Protein 2PGE (pdb70)

Radius of gyration: 20.96 Å; Cα contacts (8 Å, |Δi|>4): 660; chains: 1; bounding box: 41×63×46 Å

Solvent-accessible surface area: 16667 Å² total; per-residue (Å²): 122,24,8,118,16,56,79,183,109,46,36,1,48,66,112,250,192,102,86,43,3,9,0,7,36,2,92,0,44,9,93,80,112,9,0,45,0,1,0,3,4,26,86,91,44,20,77,8,44,68,139,74,0,22,159,46,0,64,71,9,28,176,101,1,183,82,67,102,9,112,132,4,89,104,8,39,83,112,55,48,50,34,134,197,18,100,49,133,38,0,8,74,41,0,10,15,3,1,68,51,11,109,4,11,81,86,40,162,21,10,0,4,5,1,0,0,4,0,0,0,2,2,7,27,34,38,36,144,80,38,2,0,38,19,49,2,29,148,45,114,88,108,3,26,5,14,4,91,5,163,53,31,142,65,79,140,5,85,100,31,1,72,40,48,47,94,86,36,29,44,2,0,60,0,113,16,118,23,111,121,16,11,66,39,1,40,36,10,37,158,66,17,49,65,178,94,0,58,0,8,2,4,1,72,9,68,10,41,55,83,48,0,55,132,64,2,129,127,0,28,116,23,118,18,36,2,0,14,1,0,0,178,54,144,46,79,91,74,0,26,48,9,10,85,115,24,90,5,24,0,0,0,5,17,4,1,19,52,35,32,58,138,98,37,27,44,0,1,94,50,2,179,5,63,44,0,4,0,34,0,3,6,24,2,0,0,28,67,0,11,64,4,0,60,25,0,107,126,80,74,9,23,39,11,1,15,36,5,67,13,0,20,5,0,10,13,0,0,0,11,3,0,12,60,31,122,31,132,50,26,4,16,12,16,58,40,152,83,11,76,54,46,45,139,50,131,20,54,40,83,42,7,59,0,6,79

Structure (mmCIF, N/CA/C/O backbone):
data_2PGE
#
_entry.id   2PGE
#
_cell.length_a   59.130
_cell.length_b   82.784
_cell.length_c   89.578
_cell.angle_alpha   90.00
_cell.angle_beta   90.00
_cell.angle_gamma   90.00
#
_symmetry.space_group_name_H-M   'P 21 21 21'
#
loop_
_entity.id
_entity.type
_entity.pdbx_description
1 polymer MenC
2 water water
#
loop_
_atom_site.group_PDB
_atom_site.id
_atom_site.type_symbol
_atom_site.label_atom_id
_atom_site.label_alt_id
_atom_site.label_comp_id
_atom_site.label_asym_id
_atom_site.label_entity_id
_atom_site.label_seq_id
_atom_site.pdbx_PDB_ins_code
_atom_site.Cartn_x
_atom_site.Cartn_y
_atom_site.Cartn_z
_atom_site.occupancy
_atom_site.B_iso_or_equiv
_atom_site.auth_seq_id
_atom_site.auth_comp_id
_atom_site.auth_asym_id
_atom_site.auth_atom_id
_atom_site.pdbx_PDB_model_num
ATOM 1 N N . SER A 1 3 ? 42.745 32.381 -6.441 1.00 25.74 3 SER A N 1
ATOM 2 C CA . SER A 1 3 ? 42.336 32.712 -5.045 1.00 26.48 3 SER A CA 1
ATOM 3 C C . SER A 1 3 ? 42.629 31.580 -4.057 1.00 26.10 3 SER A C 1
ATOM 4 O O . SER A 1 3 ? 43.318 31.779 -3.047 1.00 26.24 3 SER A O 1
ATOM 7 N N . GLY A 1 4 ? 42.118 30.392 -4.365 1.00 25.26 4 GLY A N 1
ATOM 8 C CA . GLY A 1 4 ? 42.298 29.253 -3.481 1.00 23.73 4 GLY A CA 1
ATOM 9 C C . GLY A 1 4 ? 43.354 28.236 -3.862 1.00 24.02 4 GLY A C 1
ATOM 10 O O . GLY A 1 4 ? 44.436 28.574 -4.356 1.00 24.60 4 GLY A O 1
ATOM 11 N N . MET A 1 5 ? 43.028 26.974 -3.603 1.00 21.56 5 MET A N 1
ATOM 12 C CA . MET A 1 5 ? 43.919 25.864 -3.886 1.00 19.90 5 MET A CA 1
ATOM 13 C C . MET A 1 5 ? 43.122 24.771 -4.577 1.00 19.73 5 MET A C 1
ATOM 14 O O . MET A 1 5 ? 41.918 24.917 -4.803 1.00 20.99 5 MET A O 1
ATOM 19 N N . GLU A 1 6 ? 43.774 23.662 -4.890 1.00 17.62 6 GLU A N 1
ATOM 20 C CA . GLU A 1 6 ? 43.092 22.611 -5.617 1.00 17.27 6 GLU A CA 1
ATOM 21 C C . GLU A 1 6 ? 43.090 21.259 -4.932 1.00 15.39 6 GLU A C 1
ATOM 22 O O . GLU A 1 6 ? 44.126 20.778 -4.480 1.00 16.06 6 GLU A O 1
ATOM 28 N N . LEU A 1 7 ? 41.908 20.659 -4.849 1.00 12.97 7 LEU A N 1
ATOM 29 C CA . LEU A 1 7 ? 41.753 19.328 -4.294 1.00 12.54 7 LEU A CA 1
ATOM 30 C C . LEU A 1 7 ? 41.336 18.471 -5.486 1.00 12.21 7 LEU A C 1
ATOM 31 O O . LEU A 1 7 ? 40.377 18.811 -6.177 1.00 13.97 7 LEU A O 1
ATOM 36 N N . SER A 1 8 ? 42.076 17.397 -5.756 1.00 10.24 8 SER A N 1
ATOM 37 C CA . SER A 1 8 ? 41.730 16.485 -6.843 1.00 11.44 8 SER A CA 1
ATOM 38 C C . SER A 1 8 ? 41.640 15.080 -6.259 1.00 11.67 8 SER A C 1
ATOM 39 O O . SER A 1 8 ? 42.223 14.804 -5.213 1.00 11.67 8 SER A O 1
ATOM 42 N N . TYR A 1 9 ? 40.916 14.189 -6.924 1.00 10.07 9 TYR A N 1
ATOM 43 C CA . TYR A 1 9 ? 40.798 12.831 -6.407 1.00 10.21 9 TYR A CA 1
ATOM 44 C C . TYR A 1 9 ? 40.397 11.889 -7.518 1.00 11.54 9 TYR A C 1
ATOM 45 O O . TYR A 1 9 ? 39.917 12.319 -8.561 1.00 12.05 9 TYR A O 1
ATOM 54 N N . ARG A 1 10 ? 40.586 10.602 -7.267 1.00 10.71 10 ARG A N 1
ATOM 55 C CA . ARG A 1 10 ? 40.245 9.561 -8.223 1.00 13.26 10 ARG A CA 1
ATOM 56 C C . ARG A 1 10 ? 39.813 8.327 -7.461 1.00 12.59 10 ARG A C 1
ATOM 57 O O . ARG A 1 10 ? 40.539 7.868 -6.585 1.00 12.86 10 ARG A O 1
ATOM 65 N N . ARG A 1 11 ? 38.633 7.801 -7.773 1.00 11.74 11 ARG A N 1
ATOM 66 C CA . ARG A 1 11 ? 38.205 6.584 -7.103 1.00 10.90 11 ARG A CA 1
ATOM 67 C C . ARG A 1 11 ? 38.878 5.448 -7.847 1.00 11.50 11 ARG A C 1
ATOM 68 O O . ARG A 1 11 ? 38.866 5.401 -9.073 1.00 13.27 11 ARG A O 1
ATOM 76 N N . SER A 1 12 ? 39.479 4.536 -7.096 1.00 9.92 12 SER A N 1
ATOM 77 C CA . SER A 1 12 ? 40.175 3.407 -7.684 1.00 10.39 12 SER A CA 1
ATOM 78 C C . SER A 1 12 ? 40.075 2.281 -6.671 1.00 10.49 12 SER A C 1
ATOM 79 O O . SER A 1 12 ? 41.024 2.010 -5.952 1.00 11.24 12 SER A O 1
ATOM 82 N N . ASP A 1 13 ? 38.913 1.640 -6.610 1.00 10.49 13 ASP A N 1
ATOM 83 C CA . ASP A 1 13 ? 38.706 0.558 -5.654 1.00 10.38 13 ASP A CA 1
ATOM 84 C C . ASP A 1 13 ? 39.759 -0.535 -5.780 1.00 9.93 13 ASP A C 1
ATOM 85 O O . ASP A 1 13 ? 40.150 -0.914 -6.882 1.00 11.86 13 ASP A O 1
ATOM 90 N N . LEU A 1 14 ? 40.225 -1.036 -4.642 1.00 9.87 14 LEU A N 1
ATOM 91 C CA . LEU A 1 14 ? 41.226 -2.095 -4.639 1.00 9.74 14 LEU A CA 1
ATOM 92 C C . LEU A 1 14 ? 40.500 -3.410 -4.842 1.00 10.34 14 LEU A C 1
ATOM 93 O O . LEU A 1 14 ? 39.559 -3.721 -4.119 1.00 11.85 14 LEU A O 1
ATOM 98 N N . ILE A 1 15 ? 40.955 -4.184 -5.820 1.00 11.02 15 ILE A N 1
ATOM 99 C CA . ILE A 1 15 ? 40.330 -5.457 -6.150 1.00 12.02 15 ILE A CA 1
ATOM 100 C C . ILE A 1 15 ? 41.005 -6.624 -5.443 1.00 13.40 15 ILE A C 1
ATOM 101 O O . ILE A 1 15 ? 42.209 -6.814 -5.553 1.00 13.07 15 ILE A O 1
ATOM 106 N N . PHE A 1 16 ? 40.221 -7.409 -4.716 1.00 15.89 16 PHE A N 1
ATOM 107 C CA . PHE A 1 16 ? 40.786 -8.539 -4.000 1.00 17.54 16 PHE A CA 1
ATOM 108 C C . PHE A 1 16 ? 41.277 -9.618 -4.946 1.00 20.47 16 PHE A C 1
ATOM 109 O O . PHE A 1 16 ? 40.594 -9.986 -5.899 1.00 19.63 16 PHE A O 1
ATOM 117 N N . LYS A 1 17 ? 42.469 -10.123 -4.667 1.00 21.69 17 LYS A N 1
ATOM 118 C CA . LYS A 1 17 ? 43.059 -11.177 -5.474 1.00 25.16 17 LYS A CA 1
ATOM 119 C C . LYS A 1 17 ? 42.235 -12.452 -5.448 1.00 27.20 17 LYS A C 1
ATOM 120 O O . LYS A 1 17 ? 41.709 -12.847 -4.406 1.00 27.48 17 LYS A O 1
ATOM 126 N N . ARG A 1 18 ? 42.146 -13.093 -6.612 1.00 29.92 18 ARG A N 1
ATOM 127 C CA . ARG A 1 18 ? 41.410 -14.337 -6.773 1.00 32.40 18 ARG A CA 1
ATOM 128 C C . ARG A 1 18 ? 42.113 -15.447 -6.008 1.00 32.59 18 ARG A C 1
ATOM 129 O O . ARG A 1 18 ? 43.293 -15.709 -6.232 1.00 32.75 18 ARG A O 1
ATOM 137 N N . VAL A 1 26 ? 33.491 -14.267 -9.987 1.00 33.27 26 VAL A N 1
ATOM 138 C CA . VAL A 1 26 ? 33.295 -12.820 -9.982 1.00 32.34 26 VAL A CA 1
ATOM 139 C C . VAL A 1 26 ? 34.301 -12.142 -9.055 1.00 31.73 26 VAL A C 1
ATOM 140 O O . VAL A 1 26 ? 34.652 -12.692 -8.013 1.00 31.33 26 VAL A O 1
ATOM 144 N N . LEU A 1 27 ? 34.756 -10.948 -9.430 1.00 31.35 27 LEU A N 1
ATOM 145 C CA . LEU A 1 27 ? 35.723 -10.226 -8.607 1.00 30.42 27 LEU A CA 1
ATOM 146 C C . LEU A 1 27 ? 35.075 -9.299 -7.586 1.00 29.09 27 LEU A C 1
ATOM 147 O O . LEU A 1 27 ? 33.994 -8.739 -7.812 1.00 29.23 27 LEU A O 1
ATOM 152 N N . THR A 1 28 ? 35.747 -9.144 -6.450 1.00 27.07 28 THR A N 1
ATOM 153 C CA . THR A 1 28 ? 35.242 -8.292 -5.385 1.00 25.01 28 THR A CA 1
ATOM 154 C C . THR A 1 28 ? 36.265 -7.217 -5.079 1.00 22.58 28 THR A C 1
ATOM 155 O O . THR A 1 28 ? 37.459 -7.411 -5.276 1.00 20.74 28 THR A O 1
ATOM 159 N N . SER A 1 29 ? 35.791 -6.083 -4.583 1.00 20.84 29 SER A N 1
ATOM 160 C CA . SER A 1 29 ? 36.687 -4.968 -4.299 1.00 19.38 29 SER A CA 1
ATOM 161 C C . SER A 1 29 ? 36.307 -4.200 -3.049 1.00 19.35 29 SER A C 1
ATOM 162 O O . SER A 1 29 ? 35.266 -4.452 -2.444 1.00 20.48 29 SER A O 1
ATOM 165 N N . LYS A 1 30 ? 37.161 -3.246 -2.683 1.00 18.02 30 LYS A N 1
ATOM 166 C CA . LYS A 1 30 ? 36.961 -2.415 -1.500 1.00 18.14 30 LYS A CA 1
ATOM 167 C C . LYS A 1 30 ? 37.028 -0.945 -1.908 1.00 15.43 30 LYS A C 1
ATOM 168 O O . LYS A 1 30 ? 37.961 -0.528 -2.592 1.00 14.90 30 LYS A O 1
ATOM 174 N N . PRO A 1 31 ? 36.048 -0.137 -1.481 1.00 13.70 31 PRO A N 1
ATOM 175 C CA . PRO A 1 31 ? 36.029 1.284 -1.830 1.00 12.73 31 PRO A CA 1
ATOM 176 C C . PRO A 1 31 ? 37.262 2.061 -1.402 1.00 12.09 31 PRO A C 1
ATOM 177 O O . PRO A 1 31 ? 37.641 2.063 -0.234 1.00 11.99 31 PRO A O 1
ATOM 181 N N . THR A 1 32 ? 37.905 2.720 -2.356 1.00 11.69 32 THR A N 1
ATOM 182 C CA . THR A 1 32 ? 39.056 3.530 -2.008 1.00 12.57 32 THR A CA 1
ATOM 183 C C . THR A 1 32 ? 39.239 4.662 -3.004 1.00 11.34 32 THR A C 1
ATOM 184 O O . THR A 1 32 ? 39.014 4.511 -4.213 1.00 10.32 32 THR A O 1
ATOM 188 N N . TRP A 1 33 ? 39.584 5.822 -2.460 1.00 10.00 33 TRP A N 1
ATOM 189 C CA . TRP A 1 33 ? 39.795 7.028 -3.250 1.00 9.30 33 TRP A CA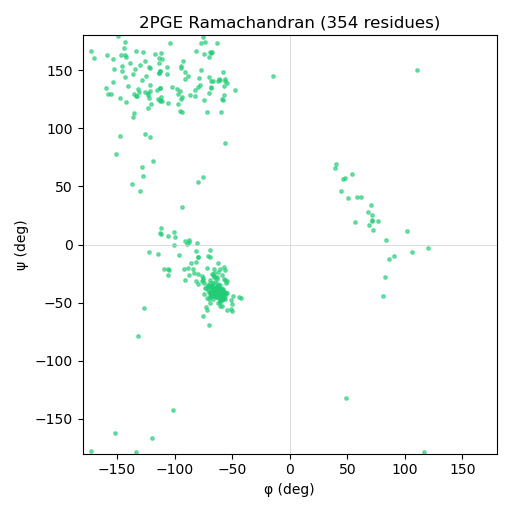 1
ATOM 190 C C . TRP A 1 33 ? 41.179 7.561 -2.957 1.00 10.04 33 TRP A C 1
ATOM 191 O O . TRP A 1 33 ? 41.658 7.489 -1.822 1.00 10.39 33 TRP A O 1
ATOM 202 N N . PHE A 1 34 ? 41.813 8.118 -3.977 1.00 8.40 34 PHE A N 1
ATOM 203 C CA . PHE A 1 34 ? 43.127 8.705 -3.791 1.00 8.86 34 PHE A CA 1
ATOM 204 C C . PHE A 1 34 ? 42.929 10.197 -3.959 1.00 9.57 34 PHE A C 1
ATOM 205 O O . PHE A 1 34 ? 42.402 10.666 -4.969 1.00 12.22 34 PHE A O 1
ATOM 213 N N . VAL A 1 35 ? 43.331 10.935 -2.931 1.00 9.16 35 VAL A N 1
ATOM 214 C CA . VAL A 1 35 ? 43.157 12.377 -2.888 1.00 9.37 35 VAL A CA 1
ATOM 215 C C . VAL A 1 35 ? 44.483 13.125 -2.942 1.00 11.14 35 VAL A C 1
ATOM 216 O O . VAL A 1 35 ? 45.502 12.632 -2.476 1.00 11.29 35 VAL A O 1
ATOM 220 N N . ARG A 1 36 ? 44.451 14.322 -3.522 1.00 9.91 36 ARG A N 1
ATOM 221 C CA . ARG A 1 36 ? 45.642 15.147 -3.627 1.00 10.85 36 ARG A CA 1
ATOM 222 C C . ARG A 1 36 ? 45.326 16.619 -3.382 1.00 10.53 36 ARG A C 1
ATOM 223 O O . ARG A 1 36 ? 44.322 17.135 -3.864 1.00 10.28 36 ARG A O 1
ATOM 231 N N . LEU A 1 37 ? 46.179 17.285 -2.610 1.00 8.52 37 LEU A N 1
ATOM 232 C CA . LEU A 1 37 ? 46.018 18.708 -2.341 1.00 9.81 37 LEU A CA 1
ATOM 233 C C . LEU A 1 37 ? 47.200 19.395 -3.026 1.00 10.93 37 LEU A C 1
ATOM 234 O O . LEU A 1 37 ? 48.332 18.925 -2.933 1.00 13.23 37 LEU A O 1
ATOM 239 N N . ASP A 1 38 ? 46.932 20.491 -3.729 1.00 10.15 38 ASP A N 1
ATOM 240 C CA . ASP A 1 38 ? 47.978 21.230 -4.428 1.00 11.74 38 ASP A CA 1
ATOM 241 C C . ASP A 1 38 ? 47.879 22.713 -4.100 1.00 12.18 38 ASP A C 1
ATOM 242 O O . ASP A 1 38 ? 46.803 23.307 -4.159 1.00 11.64 38 ASP A O 1
ATOM 247 N N . ILE A 1 39 ? 49.010 23.301 -3.741 1.00 11.40 39 ILE A N 1
ATOM 248 C CA . ILE A 1 39 ? 49.058 24.717 -3.402 1.00 11.12 39 ILE A CA 1
ATOM 249 C C . ILE A 1 39 ? 50.487 25.233 -3.518 1.00 11.78 39 ILE A C 1
ATOM 250 O O . ILE A 1 39 ? 51.446 24.581 -3.097 1.00 11.76 39 ILE A O 1
ATOM 255 N N . ASP A 1 40 ? 50.624 26.393 -4.145 1.00 12.56 40 ASP A N 1
ATOM 256 C CA . ASP A 1 40 ? 51.920 27.031 -4.309 1.00 13.64 40 ASP A CA 1
ATOM 257 C C . ASP A 1 40 ? 53.031 26.151 -4.874 1.00 13.97 40 ASP A C 1
ATOM 258 O O . ASP A 1 40 ? 54.177 26.233 -4.434 1.00 15.41 40 ASP A O 1
ATOM 263 N N . GLY A 1 41 ? 52.684 25.319 -5.853 1.00 13.88 41 GLY A N 1
ATOM 264 C CA . GLY A 1 41 ? 53.664 24.470 -6.504 1.00 12.92 41 GLY A CA 1
ATOM 265 C C . GLY A 1 41 ? 54.023 23.150 -5.855 1.00 12.62 41 GLY A C 1
ATOM 266 O O . GLY A 1 41 ? 54.897 22.445 -6.342 1.00 13.36 41 GLY A O 1
ATOM 267 N N . HIS A 1 42 ? 53.353 22.802 -4.766 1.00 11.82 42 HIS A N 1
ATOM 268 C CA . HIS A 1 42 ? 53.644 21.548 -4.085 1.00 10.74 42 HIS A CA 1
ATOM 269 C C . HIS A 1 42 ? 52.356 20.771 -3.836 1.00 10.70 42 HIS A C 1
ATOM 270 O O . HIS A 1 42 ? 51.281 21.357 -3.765 1.00 11.37 42 HIS A O 1
ATOM 277 N N . GLY A 1 43 ? 52.469 19.454 -3.713 1.00 9.75 43 GLY A N 1
ATOM 278 C CA . GLY A 1 43 ? 51.279 18.657 -3.481 1.00 9.28 43 GLY A CA 1
ATOM 279 C C . GLY A 1 43 ? 51.443 17.639 -2.374 1.00 10.62 43 GLY A C 1
ATOM 280 O O . GLY A 1 43 ? 52.554 17.372 -1.924 1.00 11.02 43 GLY A O 1
ATOM 281 N N . GLY A 1 44 ? 50.322 17.086 -1.926 1.00 9.93 44 GLY A N 1
ATOM 282 C CA . GLY A 1 44 ? 50.343 16.079 -0.881 1.00 8.88 44 GLY A CA 1
ATOM 283 C C . GLY A 1 44 ? 49.272 15.049 -1.192 1.00 9.91 44 GLY A C 1
ATOM 284 O O . GLY A 1 44 ? 48.211 15.409 -1.691 1.00 10.05 44 GLY A O 1
ATOM 285 N N . GLN A 1 45 ? 49.542 13.780 -0.886 1.00 9.02 45 GLN A N 1
ATOM 286 C CA . GLN A 1 45 ? 48.605 12.694 -1.167 1.00 9.50 45 GLN A CA 1
ATOM 287 C C . GLN A 1 45 ? 48.012 12.005 0.059 1.00 9.10 45 GLN A C 1
ATOM 288 O O . GLN A 1 45 ? 48.674 11.878 1.080 1.00 9.36 45 GLN A O 1
ATOM 294 N N . GLY A 1 46 ? 46.767 11.548 -0.077 1.00 6.67 46 GLY A N 1
ATOM 295 C CA . GLY A 1 46 ? 46.082 10.834 0.989 1.00 8.26 46 GLY A CA 1
ATOM 296 C C . GLY A 1 46 ? 45.206 9.733 0.401 1.00 9.36 46 GLY A C 1
ATOM 297 O O . GLY A 1 46 ? 44.983 9.686 -0.808 1.00 8.88 46 GLY A O 1
ATOM 298 N N . GLU A 1 47 ? 44.691 8.849 1.249 1.00 8.31 47 GLU A N 1
ATOM 299 C CA . GLU A 1 47 ? 43.866 7.743 0.787 1.00 9.29 47 GLU A CA 1
ATOM 300 C C . GLU A 1 47 ? 42.614 7.589 1.631 1.00 8.57 47 GLU A C 1
ATOM 301 O O . GLU A 1 47 ? 42.700 7.535 2.858 1.00 8.96 47 GLU A O 1
ATOM 307 N N . VAL A 1 48 ? 41.459 7.540 0.969 1.00 8.52 48 VAL A N 1
ATOM 308 C CA . VAL A 1 48 ? 40.185 7.325 1.654 1.00 8.85 48 VAL A CA 1
ATOM 309 C C . VAL A 1 48 ? 39.974 5.823 1.527 1.00 8.23 48 VAL A C 1
ATOM 310 O O . VAL A 1 48 ? 39.824 5.313 0.423 1.00 9.41 48 VAL A O 1
AT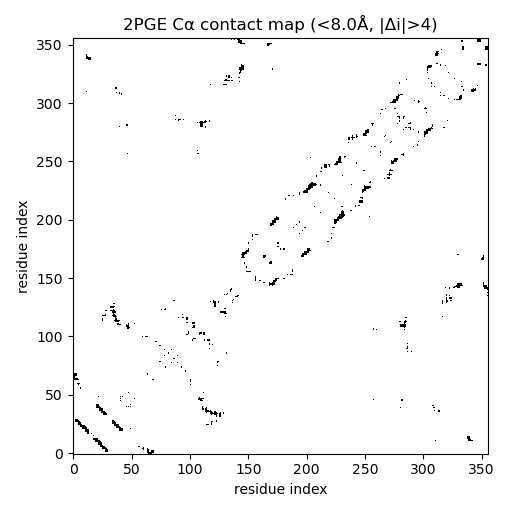OM 314 N N . SER A 1 49 ? 39.988 5.121 2.656 1.00 9.01 49 SER A N 1
ATOM 315 C CA . SER A 1 49 ? 39.830 3.671 2.658 1.00 10.10 49 SER A CA 1
ATOM 316 C C . SER A 1 49 ? 38.623 3.239 3.475 1.00 10.52 49 SER A C 1
ATOM 317 O O . SER A 1 49 ? 38.539 3.536 4.663 1.00 11.52 49 SER A O 1
ATOM 320 N N . LEU A 1 50 ? 37.687 2.551 2.827 1.00 10.82 50 LEU A N 1
ATOM 321 C CA . LEU A 1 50 ? 36.491 2.076 3.508 1.00 12.79 50 LEU A CA 1
ATOM 322 C C . LEU A 1 50 ? 36.446 0.562 3.592 1.00 13.80 50 LEU A C 1
ATOM 323 O O . LEU A 1 50 ? 36.939 -0.140 2.715 1.00 15.16 50 LEU A O 1
ATOM 328 N N . ILE A 1 51 ? 35.849 0.067 4.667 1.00 14.98 51 ILE A N 1
ATOM 329 C CA . ILE A 1 51 ? 35.674 -1.360 4.849 1.00 16.58 51 ILE A CA 1
ATOM 330 C C . ILE A 1 51 ? 34.188 -1.477 5.082 1.00 18.05 51 ILE A C 1
ATOM 331 O O . ILE A 1 51 ? 33.709 -1.280 6.203 1.00 16.43 51 ILE A O 1
ATOM 336 N N . PRO A 1 52 ? 33.429 -1.756 4.015 1.00 19.87 52 PRO A N 1
ATOM 337 C CA . PRO A 1 52 ? 31.978 -1.881 4.151 1.00 21.34 52 PRO A CA 1
ATOM 338 C C . PRO A 1 52 ? 31.579 -2.773 5.325 1.00 20.98 52 PRO A C 1
ATOM 339 O O . PRO A 1 52 ? 32.141 -3.855 5.519 1.00 21.63 52 PRO A O 1
ATOM 343 N N . GLY A 1 53 ? 30.628 -2.293 6.118 1.00 22.04 53 GLY A N 1
ATOM 344 C CA . GLY A 1 53 ? 30.163 -3.048 7.272 1.00 21.57 53 GLY A CA 1
ATOM 345 C C . GLY A 1 53 ? 30.929 -2.737 8.545 1.00 21.76 53 GLY A C 1
ATOM 346 O O . GLY A 1 53 ? 30.526 -3.156 9.643 1.00 22.86 53 GLY A O 1
ATOM 347 N N . LEU A 1 54 ? 32.030 -2.001 8.407 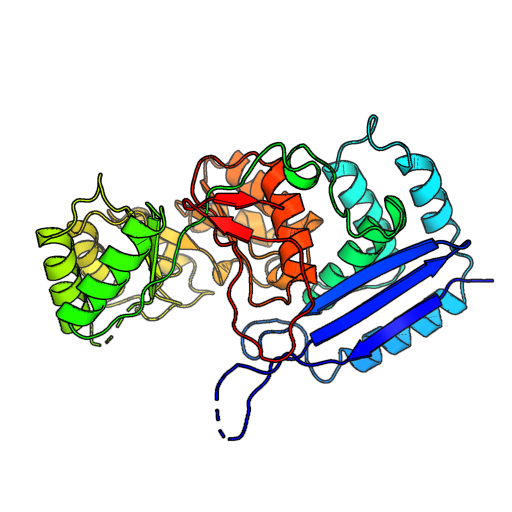1.00 20.00 54 LEU A N 1
ATOM 348 C CA . LEU A 1 54 ? 32.867 -1.646 9.550 1.00 19.34 54 LEU A CA 1
ATOM 349 C C . LEU A 1 54 ? 33.103 -0.136 9.626 1.00 17.90 54 LEU A C 1
ATOM 350 O O . LEU A 1 54 ? 32.832 0.482 10.648 1.00 18.57 54 LEU A O 1
ATOM 355 N N . SER A 1 55 ? 33.609 0.454 8.546 1.00 17.28 55 SER A N 1
ATOM 356 C CA . SER A 1 55 ? 33.856 1.898 8.501 1.00 16.71 55 SER A CA 1
ATOM 357 C C . SER A 1 55 ? 32.552 2.670 8.676 1.00 17.28 55 SER A C 1
ATOM 358 O O . SER A 1 55 ? 31.519 2.260 8.156 1.00 19.44 55 SER A O 1
ATOM 361 N N . LEU A 1 56 ? 32.605 3.791 9.391 1.00 16.34 56 LEU A N 1
ATOM 362 C CA . LEU A 1 56 ? 31.417 4.617 9.628 1.00 16.06 56 LEU A CA 1
ATOM 363 C C . LEU A 1 56 ? 30.991 5.440 8.409 1.00 16.41 56 LEU A C 1
ATOM 364 O O . LEU A 1 56 ? 29.806 5.716 8.220 1.00 16.52 56 LEU A O 1
ATOM 369 N N . ASP A 1 57 ? 31.959 5.829 7.588 1.00 16.54 57 ASP A N 1
ATOM 370 C CA . ASP A 1 57 ? 31.680 6.650 6.407 1.00 15.87 57 ASP A CA 1
ATOM 371 C C . ASP A 1 57 ? 30.708 6.037 5.412 1.00 15.15 57 ASP A C 1
ATOM 372 O O . ASP A 1 57 ? 30.911 4.912 4.963 1.00 16.84 57 ASP A O 1
ATOM 377 N N . PRO A 1 58 ? 29.631 6.764 5.065 1.00 14.55 58 PRO A N 1
ATOM 378 C CA . PRO A 1 58 ? 28.669 6.232 4.092 1.00 14.52 58 PRO A CA 1
ATOM 379 C C . PRO A 1 58 ? 29.324 6.253 2.709 1.00 14.12 58 PRO A C 1
ATOM 380 O O . PRO A 1 58 ? 29.616 7.320 2.164 1.00 13.64 58 PRO A O 1
ATOM 384 N N . GLU A 1 59 ? 29.557 5.068 2.157 1.00 12.95 59 GLU A N 1
ATOM 385 C CA . GLU A 1 59 ? 30.205 4.913 0.860 1.00 12.72 59 GLU A CA 1
ATOM 386 C C . GLU A 1 59 ? 29.611 5.792 -0.235 1.00 13.02 59 GLU A C 1
ATOM 387 O O . GLU A 1 59 ? 30.335 6.421 -1.008 1.00 12.88 59 GLU A O 1
ATOM 393 N N . GLU A 1 60 ? 28.286 5.837 -0.291 1.00 12.97 60 GLU A N 1
ATOM 394 C CA . GLU A 1 60 ? 27.593 6.602 -1.317 1.00 14.08 60 GLU A CA 1
ATOM 395 C C . GLU A 1 60 ? 27.707 8.112 -1.204 1.00 13.75 60 GLU A C 1
ATOM 396 O O . GLU A 1 60 ? 27.228 8.834 -2.077 1.00 14.18 60 GLU A O 1
ATOM 402 N N . GLN A 1 61 ? 28.345 8.598 -0.143 1.00 13.14 61 GLN A N 1
ATOM 403 C CA . GLN A 1 61 ? 28.490 10.037 0.051 1.00 12.02 61 GLN A CA 1
ATOM 404 C C . GLN A 1 61 ? 29.918 10.554 -0.009 1.00 12.03 61 GLN A C 1
ATOM 405 O O . GLN A 1 61 ? 30.138 11.764 -0.007 1.00 12.00 61 GLN A O 1
ATOM 411 N N . ILE A 1 62 ? 30.890 9.653 -0.068 1.00 11.30 62 ILE A N 1
ATOM 412 C CA . ILE A 1 62 ? 32.279 10.091 -0.116 1.00 10.65 62 ILE A CA 1
ATOM 413 C C . ILE A 1 62 ? 32.536 11.010 -1.297 1.00 10.98 62 ILE A C 1
ATOM 414 O O . ILE A 1 62 ? 33.162 12.054 -1.143 1.00 10.11 62 ILE A O 1
ATOM 419 N N . GLY A 1 63 ? 32.038 10.622 -2.468 1.00 9.99 63 GLY A N 1
ATOM 420 C CA . GLY A 1 63 ? 32.246 11.420 -3.663 1.00 11.19 63 GLY A CA 1
ATOM 421 C C . GLY A 1 63 ? 31.752 12.850 -3.521 1.00 12.00 63 GLY A C 1
ATOM 422 O O . GLY A 1 63 ? 32.461 13.794 -3.878 1.00 11.52 63 GLY A O 1
ATOM 423 N N . ARG A 1 64 ? 30.538 13.016 -3.003 1.00 12.20 64 ARG A N 1
ATOM 424 C CA . ARG A 1 64 ? 29.977 14.352 -2.833 1.00 12.21 64 ARG A CA 1
ATOM 425 C C . ARG A 1 64 ? 30.731 15.147 -1.782 1.00 12.68 64 ARG A C 1
ATOM 426 O O . ARG A 1 64 ? 30.897 16.356 -1.915 1.00 13.35 64 ARG A O 1
ATOM 434 N N . GLU A 1 65 ? 31.186 14.468 -0.736 1.00 11.17 65 GLU A N 1
ATOM 435 C CA . GLU A 1 65 ? 31.930 15.155 0.297 1.00 10.09 65 GLU A CA 1
ATOM 436 C C . GLU A 1 65 ? 33.214 15.707 -0.309 1.00 8.79 65 GLU A C 1
ATOM 437 O O . GLU A 1 65 ? 33.627 16.817 0.008 1.00 8.82 65 GLU A O 1
ATOM 443 N N . LEU A 1 66 ? 33.835 14.932 -1.194 1.00 9.94 66 LEU A N 1
ATOM 444 C CA . LEU A 1 66 ? 35.072 15.371 -1.844 1.00 9.69 66 LEU A CA 1
ATOM 445 C C . LEU A 1 66 ? 34.781 16.527 -2.796 1.00 8.97 66 LEU A C 1
ATOM 446 O O . LEU A 1 66 ? 35.538 17.483 -2.853 1.00 10.55 66 LEU A O 1
ATOM 451 N N . ASP A 1 67 ? 33.676 16.449 -3.532 1.00 9.03 67 ASP A N 1
ATOM 452 C CA . ASP A 1 67 ? 33.319 17.528 -4.444 1.00 8.32 67 ASP A CA 1
ATOM 453 C C . ASP A 1 67 ? 32.979 18.814 -3.689 1.00 8.81 67 ASP A C 1
ATOM 454 O O . ASP A 1 67 ? 33.320 19.907 -4.136 1.00 8.90 67 ASP A O 1
ATOM 459 N N . LEU A 1 68 ? 32.313 18.680 -2.546 1.00 8.70 68 LEU A N 1
ATOM 460 C CA . LEU A 1 68 ? 31.957 19.840 -1.739 1.00 8.66 68 LEU A CA 1
ATOM 461 C C . LEU A 1 68 ? 33.208 20.515 -1.177 1.00 9.94 68 LEU A C 1
ATOM 462 O O . LEU A 1 68 ? 33.281 21.746 -1.093 1.00 10.24 68 LEU A O 1
ATOM 467 N N . LEU A 1 69 ? 34.188 19.704 -0.788 1.00 8.90 69 LEU A N 1
ATOM 468 C CA . LEU A 1 69 ? 35.436 20.243 -0.256 1.00 8.59 69 LEU A CA 1
ATOM 469 C C . LEU A 1 69 ? 36.230 20.935 -1.352 1.00 9.06 69 LEU A C 1
ATOM 470 O O . LEU A 1 69 ? 36.800 21.996 -1.130 1.00 9.76 69 LEU A O 1
ATOM 475 N N . ALA A 1 70 ? 36.275 20.333 -2.534 1.00 9.93 70 ALA A N 1
ATOM 476 C CA . ALA A 1 70 ? 37.003 20.933 -3.644 1.00 10.92 70 ALA A CA 1
ATOM 477 C C . ALA A 1 70 ? 36.421 22.313 -3.936 1.00 11.06 70 ALA A C 1
ATOM 478 O O . ALA A 1 70 ? 37.156 23.265 -4.199 1.00 11.25 70 ALA A O 1
ATOM 480 N N . ARG A 1 71 ? 35.096 22.419 -3.895 1.00 9.88 71 ARG A N 1
ATOM 481 C CA . ARG A 1 71 ? 34.456 23.701 -4.169 1.00 8.94 71 ARG A CA 1
ATOM 482 C C . ARG A 1 71 ? 34.826 24.732 -3.118 1.00 9.26 71 ARG A C 1
ATOM 483 O O . ARG A 1 71 ? 35.094 25.892 -3.431 1.00 9.57 71 ARG A O 1
ATOM 491 N N . ARG A 1 72 ? 34.820 24.299 -1.863 1.00 9.03 72 ARG A N 1
ATOM 492 C CA . ARG A 1 72 ? 35.145 25.178 -0.748 1.00 8.21 72 ARG A CA 1
ATOM 493 C C . ARG A 1 72 ? 36.589 25.656 -0.827 1.00 9.04 72 ARG A C 1
ATOM 494 O O . ARG A 1 72 ? 36.868 26.830 -0.642 1.00 9.45 72 ARG A O 1
ATOM 502 N N . LEU A 1 73 ? 37.507 24.739 -1.109 1.00 10.62 73 LEU A N 1
ATOM 503 C CA . LEU A 1 73 ? 38.914 25.102 -1.180 1.00 9.40 73 LEU A CA 1
ATOM 504 C C . LEU A 1 73 ? 39.262 26.016 -2.344 1.00 12.22 73 LEU A C 1
ATOM 505 O O . LEU A 1 73 ? 40.245 26.741 -2.283 1.00 11.39 73 LEU A O 1
ATOM 510 N N . ARG A 1 74 ? 38.466 25.980 -3.406 1.00 11.51 74 ARG A N 1
ATOM 511 C CA . ARG A 1 74 ? 38.731 26.831 -4.559 1.00 12.35 74 ARG A CA 1
ATOM 512 C C . ARG A 1 74 ? 38.227 28.244 -4.300 1.00 13.66 74 ARG A C 1
ATOM 513 O O . ARG A 1 74 ? 38.741 29.220 -4.851 1.00 12.32 74 ARG A O 1
ATOM 521 N N . ALA A 1 75 ? 37.236 28.342 -3.425 1.00 13.10 75 ALA A N 1
ATOM 522 C CA . ALA A 1 75 ? 36.602 29.611 -3.109 1.00 14.98 75 ALA A CA 1
ATOM 523 C C . ALA A 1 75 ? 37.232 30.490 -2.036 1.00 16.51 75 ALA A C 1
ATOM 524 O O . ALA A 1 75 ? 36.899 31.671 -1.943 1.00 19.71 75 ALA A O 1
ATOM 526 N N . GLU A 1 76 ? 38.120 29.941 -1.217 1.00 16.93 76 GLU A N 1
ATOM 527 C CA . GLU A 1 76 ? 38.724 30.749 -0.158 1.00 18.08 76 GLU A CA 1
ATOM 528 C C . GLU A 1 76 ? 40.235 30.826 -0.232 1.00 17.11 76 GLU A C 1
ATOM 529 O O . GLU A 1 76 ? 40.887 29.913 -0.738 1.00 14.97 76 GLU A O 1
ATOM 535 N N . GLU A 1 77 ? 40.780 31.933 0.274 1.00 16.93 77 GLU A N 1
ATOM 536 C CA . GLU A 1 77 ? 42.221 32.134 0.293 1.00 17.27 77 GLU A CA 1
ATOM 537 C C . GLU A 1 77 ? 42.740 31.231 1.402 1.00 15.61 77 GLU A C 1
ATOM 538 O O . GLU A 1 77 ? 42.299 31.331 2.538 1.00 15.09 77 GLU A O 1
ATOM 544 N N . PRO A 1 78 ? 43.689 30.339 1.079 1.00 14.44 78 PRO A N 1
ATOM 545 C CA . PRO A 1 78 ? 44.240 29.422 2.080 1.00 14.23 78 PRO A CA 1
ATOM 546 C C . PRO A 1 78 ? 45.214 30.093 3.029 1.00 15.62 78 PRO A C 1
ATOM 547 O O . PRO A 1 78 ? 46.361 29.678 3.153 1.00 14.32 78 PRO A O 1
ATOM 551 N N . ILE A 1 79 ? 44.737 31.124 3.711 1.00 15.09 79 ILE A N 1
ATOM 552 C CA . ILE A 1 79 ? 45.580 31.866 4.633 1.00 15.68 79 ILE A CA 1
ATOM 553 C C . ILE A 1 79 ? 46.091 31.026 5.802 1.00 14.69 79 ILE A C 1
ATOM 554 O O . ILE A 1 79 ? 47.288 31.009 6.087 1.00 14.62 79 ILE A O 1
ATOM 559 N N . ARG A 1 80 ? 45.198 30.316 6.477 1.00 14.85 80 ARG A N 1
ATOM 560 C CA . ARG A 1 80 ? 45.621 29.498 7.602 1.00 13.76 80 ARG A CA 1
ATOM 561 C C . ARG A 1 80 ? 46.550 28.357 7.173 1.00 13.22 80 ARG A C 1
ATOM 562 O O . ARG A 1 80 ? 47.519 28.043 7.868 1.00 13.79 80 ARG A O 1
ATOM 570 N N . LEU A 1 81 ? 46.266 27.743 6.028 1.00 12.12 81 LEU A N 1
ATOM 571 C CA . LEU A 1 81 ? 47.105 26.651 5.560 1.00 10.84 81 LEU A CA 1
ATOM 572 C C . LEU A 1 81 ? 48.502 27.151 5.230 1.00 11.24 81 LEU A C 1
ATOM 573 O O . LEU A 1 81 ? 49.493 26.503 5.556 1.00 11.48 81 LEU A O 1
ATOM 578 N N . ARG A 1 82 ? 48.580 28.300 4.569 1.00 11.91 82 ARG A N 1
ATOM 579 C CA . ARG A 1 82 ? 49.882 28.844 4.219 1.00 12.37 82 ARG A CA 1
ATOM 580 C C . ARG A 1 82 ? 50.705 29.135 5.454 1.00 13.89 82 ARG A C 1
ATOM 581 O O . ARG A 1 82 ? 51.913 28.894 5.461 1.00 14.59 82 ARG A O 1
ATOM 589 N N . GLN A 1 83 ? 50.060 29.642 6.502 1.00 13.66 83 GLN A N 1
ATOM 590 C CA . GLN A 1 83 ? 50.770 29.941 7.743 1.00 15.98 83 GLN A CA 1
ATOM 591 C C . GLN A 1 83 ? 51.259 28.640 8.372 1.00 15.09 83 GLN A C 1
ATOM 592 O O . GLN A 1 83 ? 52.370 28.575 8.890 1.00 14.43 83 GLN A O 1
ATOM 598 N N . PHE A 1 84 ? 50.427 27.605 8.320 1.00 13.29 84 PHE A N 1
ATOM 599 C CA . PHE A 1 84 ? 50.805 26.301 8.852 1.00 13.47 84 PHE A CA 1
ATOM 600 C C . PHE A 1 84 ? 52.041 25.753 8.128 1.00 13.36 84 PHE A C 1
ATOM 601 O O . PHE A 1 84 ? 53.003 25.302 8.760 1.00 15.44 84 PHE A O 1
ATOM 609 N N . LEU A 1 85 ? 52.004 25.779 6.800 1.00 12.24 85 LEU A N 1
ATOM 610 C CA . LEU A 1 85 ? 53.119 25.265 6.009 1.00 13.56 85 LEU A CA 1
ATOM 611 C C . LEU A 1 85 ? 54.416 26.003 6.296 1.00 14.43 85 LEU A C 1
ATOM 612 O O . LEU A 1 85 ? 55.490 25.400 6.341 1.00 15.75 85 LEU A O 1
ATOM 617 N N . ALA A 1 86 ? 54.328 27.307 6.500 1.00 15.16 86 ALA A N 1
ATOM 618 C CA . ALA A 1 86 ? 55.534 28.077 6.793 1.00 17.39 86 ALA A CA 1
ATOM 619 C C . ALA A 1 86 ? 56.039 27.786 8.211 1.00 18.12 86 ALA A C 1
ATOM 620 O O . ALA A 1 86 ? 57.200 27.410 8.408 1.00 19.03 86 ALA A O 1
ATOM 622 N N . GLU A 1 87 ? 55.157 27.944 9.196 1.00 19.39 87 GLU A N 1
ATOM 623 C CA . GLU A 1 87 ? 55.508 27.724 10.602 1.00 19.92 87 GLU A CA 1
ATOM 624 C C . GLU A 1 87 ? 56.043 26.336 10.940 1.00 20.25 87 GLU A C 1
ATOM 625 O O . GLU A 1 87 ? 56.942 26.200 11.769 1.00 20.95 87 GLU A O 1
ATOM 631 N N . ARG A 1 88 ? 55.488 25.304 10.315 1.00 18.80 88 ARG A N 1
ATOM 632 C CA . ARG A 1 88 ? 55.918 23.945 10.609 1.00 19.48 88 ARG A CA 1
ATOM 633 C C . ARG A 1 88 ? 56.885 23.382 9.585 1.00 19.56 88 ARG A C 1
ATOM 634 O O . ARG A 1 88 ? 57.246 22.211 9.652 1.00 19.48 88 ARG A O 1
ATOM 642 N N . GLY A 1 89 ? 57.319 24.225 8.654 1.00 20.87 89 GLY A N 1
ATOM 643 C CA . GLY A 1 89 ? 58.232 23.785 7.615 1.00 23.06 89 GLY A CA 1
ATOM 644 C C . GLY A 1 89 ? 59.498 23.143 8.139 1.00 24.40 89 GLY A C 1
ATOM 645 O O . GLY A 1 89 ? 60.048 22.240 7.504 1.00 25.05 89 GLY A O 1
ATOM 646 N N . GLY A 1 90 ? 59.969 23.616 9.290 1.00 26.33 90 GLY A N 1
ATOM 647 C CA . GLY A 1 90 ? 61.171 23.059 9.883 1.00 28.69 90 GLY A CA 1
ATOM 648 C C . GLY A 1 90 ? 60.872 21.664 10.399 1.00 30.57 90 GLY A C 1
ATOM 649 O O . GLY A 1 90 ? 61.372 20.677 9.851 1.00 30.94 90 GLY A O 1
ATOM 650 N N . ALA A 1 91 ? 60.060 21.575 11.452 1.00 32.50 91 ALA A N 1
ATOM 651 C CA . ALA A 1 91 ? 59.680 20.281 12.034 1.00 34.76 91 ALA A CA 1
ATOM 652 C C . ALA A 1 91 ? 60.709 19.705 13.002 1.00 35.25 91 ALA A C 1
ATOM 653 O O . ALA A 1 91 ? 60.356 18.929 13.899 1.00 37.25 91 ALA A O 1
ATOM 655 N N . ASP A 1 92 ? 61.978 20.053 12.807 1.00 35.85 92 ASP A N 1
ATOM 656 C CA . ASP A 1 92 ? 63.032 19.598 13.708 1.00 35.81 92 ASP A CA 1
ATOM 657 C C . ASP A 1 92 ? 62.644 20.243 15.019 1.00 35.30 92 ASP A C 1
ATOM 658 O O . ASP A 1 92 ? 62.724 19.636 16.086 1.00 35.23 92 ASP A O 1
ATOM 663 N N . PHE A 1 93 ? 62.211 21.494 14.905 1.00 34.49 93 PHE A N 1
ATOM 664 C CA . PHE A 1 93 ? 61.802 22.292 16.051 1.00 33.82 93 PHE A CA 1
ATOM 665 C C . PHE A 1 93 ? 60.293 22.205 16.303 1.00 33.44 93 PHE A C 1
ATOM 666 O O . PHE A 1 93 ? 59.684 23.172 16.781 1.00 33.71 93 PHE A O 1
ATOM 674 N N . SER A 1 94 ? 59.691 21.056 15.993 1.00 33.02 94 SER A N 1
ATOM 675 C CA . SER A 1 94 ? 58.247 20.876 16.177 1.00 32.42 94 SER A CA 1
ATOM 676 C C . SER A 1 94 ? 57.853 19.397 16.295 1.00 30.71 94 SER A C 1
ATOM 677 O O . SER A 1 94 ? 58.214 18.580 15.448 1.00 31.86 94 SER A O 1
ATOM 680 N N . ASP A 1 95 ? 57.085 19.065 17.328 1.00 28.21 95 ASP A N 1
ATOM 681 C CA . ASP A 1 95 ? 56.674 17.684 17.561 1.00 24.27 95 ASP A CA 1
ATOM 682 C C . ASP A 1 95 ? 55.552 17.278 16.618 1.00 21.43 95 ASP A C 1
ATOM 683 O O . ASP A 1 95 ? 54.737 18.106 16.225 1.00 17.79 95 ASP A O 1
ATOM 688 N N . TYR A 1 96 ? 55.490 16.002 16.266 1.00 18.85 96 TYR A N 1
ATOM 689 C CA . TYR A 1 96 ? 54.420 15.572 15.388 1.00 17.19 96 TYR A CA 1
ATOM 690 C C . TYR A 1 96 ? 53.041 15.686 16.005 1.00 16.82 96 TYR A C 1
ATOM 691 O O . TYR A 1 96 ? 52.059 15.814 15.284 1.00 15.06 96 TYR A O 1
ATOM 700 N N . ARG A 1 97 ? 52.963 15.656 17.333 1.00 16.21 97 ARG A N 1
ATOM 701 C CA . ARG A 1 97 ? 51.683 15.786 18.016 1.00 15.30 97 ARG A CA 1
ATOM 702 C C . ARG A 1 97 ? 51.155 17.198 17.783 1.00 13.85 97 ARG A C 1
ATOM 703 O O . ARG A 1 97 ? 49.958 17.404 17.615 1.00 13.63 97 ARG A O 1
ATOM 711 N N . SER A 1 98 ? 52.068 18.164 17.777 1.00 13.92 98 SER A N 1
ATOM 712 C CA . SER A 1 98 ? 51.734 19.564 17.552 1.00 14.83 98 SER A CA 1
ATOM 713 C C . SER A 1 98 ? 51.324 19.774 16.098 1.00 13.21 98 SER A C 1
ATOM 714 O O . SER A 1 98 ? 50.380 20.508 15.802 1.00 12.80 98 SER A O 1
ATOM 717 N N . VAL A 1 99 ? 52.048 19.128 15.192 1.00 12.48 99 VAL A N 1
ATOM 718 C CA . VAL A 1 99 ? 51.735 19.240 13.777 1.00 11.45 99 VAL A CA 1
ATOM 719 C C . VAL A 1 99 ? 50.343 18.674 13.519 1.00 11.72 99 VAL A C 1
ATOM 720 O O . VAL A 1 99 ? 49.550 19.266 12.788 1.00 10.98 99 VAL A O 1
ATOM 724 N N . LEU A 1 100 ? 50.059 17.519 14.114 1.00 11.01 100 LEU A N 1
ATOM 725 C CA . LEU A 1 100 ? 48.760 16.887 13.931 1.00 10.14 100 LEU A CA 1
ATOM 726 C C . LEU A 1 100 ? 47.649 17.737 14.526 1.00 10.37 100 LEU A C 1
ATOM 727 O O . LEU A 1 100 ? 46.536 17.753 14.015 1.00 9.72 100 LEU A O 1
ATOM 732 N N . THR A 1 101 ? 47.951 18.452 15.603 1.00 11.62 101 THR A N 1
ATOM 733 C CA . THR A 1 101 ? 46.949 19.305 16.219 1.00 12.55 101 THR A CA 1
ATOM 734 C C . THR A 1 101 ? 46.620 20.461 15.274 1.00 11.52 101 THR A C 1
ATOM 735 O O . THR A 1 101 ? 45.453 20.819 15.101 1.00 12.55 101 THR A O 1
ATOM 739 N N . ASP A 1 102 ? 47.651 21.033 14.652 1.00 11.83 102 ASP A N 1
ATOM 740 C CA . ASP A 1 102 ? 47.441 22.140 13.722 1.00 12.07 102 ASP A CA 1
ATOM 741 C C . ASP A 1 102 ? 46.648 21.646 12.530 1.00 11.99 102 ASP A C 1
ATOM 742 O O . ASP A 1 102 ? 45.763 22.335 12.033 1.00 12.42 102 ASP A O 1
ATOM 747 N N . ILE A 1 103 ? 46.973 20.448 12.062 1.00 10.58 103 ILE A N 1
ATOM 748 C CA . ILE A 1 103 ? 46.247 19.903 10.933 1.00 10.12 103 ILE A CA 1
ATOM 749 C C . ILE A 1 103 ? 44.778 19.712 11.288 1.00 10.38 103 ILE A C 1
ATOM 750 O O . ILE A 1 103 ? 43.911 20.015 10.482 1.00 10.70 103 ILE A O 1
ATOM 755 N N . ALA A 1 104 ? 44.492 19.228 12.496 1.00 10.01 104 ALA A N 1
ATOM 756 C CA . ALA A 1 104 ? 43.105 19.036 12.901 1.00 10.26 104 ALA A CA 1
ATOM 757 C C . ALA A 1 104 ? 42.373 20.374 12.874 1.00 10.60 104 ALA A C 1
ATOM 758 O O . ALA A 1 104 ? 41.191 20.434 12.563 1.00 11.46 104 ALA A O 1
ATOM 760 N N . GLY A 1 105 ? 43.078 21.447 13.209 1.00 11.11 105 GLY A N 1
ATOM 761 C CA . GLY A 1 105 ? 42.458 22.760 13.202 1.00 11.80 105 GLY A CA 1
ATOM 762 C C . GLY A 1 105 ? 42.054 23.163 11.797 1.00 12.44 105 GLY A C 1
ATOM 763 O O . GLY A 1 105 ? 40.999 23.757 11.577 1.00 12.07 105 GLY A O 1
ATOM 764 N N . ILE A 1 106 ? 42.906 22.839 10.837 1.00 11.17 106 ILE A N 1
ATOM 765 C CA . ILE A 1 106 ? 42.625 23.156 9.449 1.00 11.28 106 ILE A CA 1
ATOM 766 C C . ILE A 1 106 ? 41.468 22.303 8.948 1.00 11.62 106 ILE A C 1
ATOM 767 O O . ILE A 1 106 ? 40.563 22.797 8.277 1.00 12.37 106 ILE A O 1
ATOM 772 N N . LEU A 1 107 ? 41.492 21.017 9.277 1.00 10.75 107 LEU A N 1
ATOM 773 C CA . LEU A 1 107 ? 40.428 20.126 8.840 1.00 9.11 107 LEU A CA 1
ATOM 774 C C . LEU A 1 107 ? 39.085 20.552 9.426 1.00 11.92 107 LEU A C 1
ATOM 775 O O . LEU A 1 107 ? 38.044 20.407 8.789 1.00 10.93 107 LEU A O 1
ATOM 780 N N . ASP A 1 108 ? 39.115 21.074 10.647 1.00 12.32 108 ASP A N 1
ATOM 781 C CA . ASP A 1 108 ? 37.900 21.539 11.292 1.00 13.85 108 ASP A CA 1
ATOM 782 C C . ASP A 1 108 ? 37.381 22.748 10.518 1.00 14.20 108 ASP A C 1
ATOM 783 O O . ASP A 1 108 ? 36.186 22.861 10.253 1.00 15.11 108 ASP A O 1
ATOM 788 N N . SER A 1 109 ? 38.293 23.643 10.147 1.00 13.83 109 SER A N 1
ATOM 789 C CA . SER A 1 109 ? 37.915 24.841 9.406 1.00 13.90 109 SER A CA 1
ATOM 790 C C . SER A 1 109 ? 37.369 24.473 8.023 1.00 13.94 109 SER A C 1
ATOM 791 O O . SER A 1 109 ? 36.558 25.203 7.455 1.00 14.71 109 SER A O 1
ATOM 794 N N . TRP A 1 110 ? 37.812 23.339 7.485 1.00 11.96 110 TRP A N 1
ATOM 795 C CA . TRP A 1 110 ? 37.335 22.888 6.181 1.00 12.44 110 TRP A CA 1
ATOM 796 C C . TRP A 1 110 ? 36.068 22.067 6.334 1.00 12.71 110 TRP A C 1
ATOM 797 O O . TRP A 1 110 ? 35.558 21.518 5.359 1.00 12.92 110 TRP A O 1
ATOM 808 N N . GLN A 1 111 ? 35.583 21.971 7.567 1.00 14.20 111 GLN A N 1
ATOM 809 C CA . GLN A 1 111 ? 34.366 21.230 7.875 1.00 16.25 111 GLN A CA 1
ATOM 810 C C . GLN A 1 111 ? 34.462 19.771 7.461 1.00 15.81 111 GLN A C 1
ATOM 811 O O . GLN A 1 111 ? 33.506 19.199 6.934 1.00 16.24 111 GLN A O 1
ATOM 817 N N . VAL A 1 112 ? 35.617 19.165 7.704 1.00 14.32 112 VAL A N 1
ATOM 818 C CA . VAL A 1 112 ? 35.811 17.767 7.356 1.00 13.51 112 VAL A CA 1
ATOM 819 C C . VAL A 1 112 ? 35.496 16.879 8.553 1.00 14.23 112 VAL A C 1
ATOM 820 O O . VAL A 1 112 ? 36.187 16.935 9.561 1.00 14.29 112 VAL A O 1
ATOM 824 N N . SER A 1 113 ? 34.444 16.074 8.442 1.00 13.47 113 SER A N 1
ATOM 825 C CA . SER A 1 113 ? 34.062 15.161 9.512 1.00 14.63 113 SER A CA 1
ATOM 826 C C . SER A 1 113 ? 34.088 15.803 10.902 1.00 16.83 113 SER A C 1
ATOM 827 O O . SER A 1 113 ? 34.609 15.215 11.853 1.00 17.90 113 SER A O 1
ATOM 830 N N . THR A 1 114 ? 33.525 17.001 11.030 1.00 19.13 114 THR A N 1
ATOM 831 C CA . THR A 1 114 ? 33.525 17.689 12.319 1.00 21.40 114 THR A CA 1
ATOM 832 C C . THR A 1 114 ? 32.593 17.040 13.341 1.00 23.15 114 THR A C 1
ATOM 833 O O . THR A 1 114 ? 32.608 17.397 14.519 1.00 24.51 114 THR A O 1
ATOM 837 N N . ASP A 1 115 ? 31.778 16.093 12.892 1.00 22.75 115 ASP A N 1
ATOM 838 C CA . ASP A 1 115 ? 30.877 15.383 13.797 1.00 22.95 115 ASP A CA 1
ATOM 839 C C . ASP A 1 115 ? 31.327 13.927 13.915 1.00 22.49 115 ASP A C 1
ATOM 840 O O . ASP A 1 115 ? 30.625 13.093 14.488 1.00 21.57 115 ASP A O 1
ATOM 845 N N . GLY A 1 116 ? 32.502 13.639 13.353 1.00 21.11 116 GLY A N 1
ATOM 846 C CA . GLY A 1 116 ? 33.060 12.296 13.390 1.00 19.42 116 GLY A CA 1
ATOM 847 C C . GLY A 1 116 ? 32.378 11.260 12.507 1.00 17.84 116 GLY A C 1
ATOM 848 O O . GLY A 1 116 ? 32.648 10.068 12.649 1.00 17.89 116 GLY A O 1
ATOM 849 N N . ARG A 1 117 ? 31.516 11.698 11.594 1.00 17.32 117 ARG A N 1
ATOM 850 C CA . ARG A 1 117 ? 30.793 10.778 10.710 1.00 16.81 117 ARG A CA 1
ATOM 851 C C . ARG A 1 117 ? 31.558 10.282 9.485 1.00 14.11 117 ARG A C 1
ATOM 852 O O . ARG A 1 117 ? 31.140 9.316 8.844 1.00 12.85 117 ARG A O 1
ATOM 860 N N . PHE A 1 118 ? 32.663 10.944 9.149 1.00 12.38 118 PHE A N 1
ATOM 861 C CA . PHE A 1 118 ? 33.470 10.549 7.990 1.00 10.98 118 PHE A CA 1
ATOM 862 C C . PHE A 1 118 ? 34.928 10.398 8.396 1.00 11.32 118 PHE A C 1
ATOM 863 O O . PHE A 1 118 ? 35.789 11.150 7.953 1.00 9.84 118 PHE A O 1
ATOM 871 N N . PRO A 1 119 ? 35.222 9.407 9.244 1.00 9.83 119 PRO A N 1
ATOM 872 C CA . PRO A 1 119 ? 36.588 9.163 9.720 1.00 9.88 119 PRO A CA 1
ATOM 873 C C . PRO A 1 119 ? 37.616 8.873 8.641 1.00 9.30 119 PRO A C 1
ATOM 874 O O . PRO A 1 119 ? 38.762 9.304 8.750 1.00 8.50 119 PRO A O 1
ATOM 878 N N . ALA A 1 120 ? 37.226 8.127 7.616 1.00 10.29 120 ALA A N 1
ATOM 879 C CA . ALA A 1 120 ? 38.169 7.782 6.555 1.00 8.33 120 ALA A CA 1
ATOM 880 C C . ALA A 1 120 ? 38.537 9.016 5.747 1.00 9.11 120 ALA A C 1
ATOM 881 O O . ALA A 1 120 ? 39.676 9.165 5.302 1.00 8.99 120 ALA A O 1
ATOM 883 N N . LEU A 1 121 ? 37.567 9.900 5.563 1.00 9.17 121 LEU A N 1
ATOM 884 C CA . LEU A 1 121 ? 37.808 11.119 4.822 1.00 9.09 121 LEU A CA 1
ATOM 885 C C . LEU A 1 121 ? 38.745 11.990 5.648 1.00 9.05 121 LEU A C 1
ATOM 886 O O . LEU A 1 121 ? 39.677 12.592 5.126 1.00 9.31 121 LEU A O 1
ATOM 891 N N . ARG A 1 122 ? 38.499 12.046 6.951 1.00 8.15 122 ARG A N 1
ATOM 892 C CA . ARG A 1 122 ? 39.323 12.848 7.844 1.00 7.48 122 ARG A CA 1
ATOM 893 C C . ARG A 1 122 ? 40.771 12.367 7.749 1.00 8.72 122 ARG A C 1
ATOM 894 O O . ARG A 1 122 ? 41.694 13.163 7.654 1.00 8.07 122 ARG A O 1
ATOM 902 N N . PHE A 1 123 ? 40.949 11.050 7.778 1.00 7.42 123 PHE A N 1
ATOM 903 C CA . PHE A 1 123 ? 42.270 10.446 7.695 1.00 6.63 123 PHE A CA 1
ATOM 904 C C . PHE A 1 123 ? 42.965 10.734 6.361 1.00 7.99 123 PHE A C 1
ATOM 905 O O . PHE A 1 123 ? 44.151 11.056 6.322 1.00 7.03 123 PHE A O 1
ATOM 913 N N . ALA A 1 124 ? 42.219 10.612 5.270 1.00 7.47 124 ALA A N 1
ATOM 914 C CA . ALA A 1 124 ? 42.771 10.846 3.942 1.00 7.31 124 ALA A CA 1
ATOM 915 C C . ALA A 1 124 ? 43.294 12.268 3.791 1.00 7.57 124 ALA A C 1
ATOM 916 O O . ALA A 1 124 ? 44.355 12.488 3.213 1.00 6.81 124 ALA A O 1
ATOM 918 N N . LEU A 1 125 ? 42.546 13.235 4.311 1.00 8.06 125 LEU A N 1
ATOM 919 C CA . LEU A 1 125 ? 42.943 14.635 4.209 1.00 7.39 125 LEU A CA 1
ATOM 920 C C . LEU A 1 125 ? 44.079 14.985 5.163 1.00 6.74 125 LEU A C 1
ATOM 921 O O . LEU A 1 125 ? 44.878 15.871 4.893 1.00 7.38 125 LEU A O 1
ATOM 926 N N . GLU A 1 126 ? 44.144 14.274 6.280 1.00 5.71 126 GLU A N 1
ATOM 927 C CA . GLU A 1 126 ? 45.213 14.486 7.242 1.00 7.48 126 GLU A CA 1
ATOM 928 C C . GLU A 1 126 ? 46.495 13.998 6.555 1.00 7.95 126 GLU A C 1
ATOM 929 O O . GLU A 1 126 ? 47.539 14.650 6.626 1.00 7.43 126 GLU A O 1
ATOM 935 N N . MET A 1 127 ? 46.396 12.844 5.890 1.00 7.18 127 MET A N 1
ATOM 936 C CA . MET A 1 127 ? 47.528 12.265 5.162 1.00 7.57 127 MET A CA 1
ATOM 937 C C . MET A 1 127 ? 48.011 13.260 4.105 1.00 7.43 127 MET A C 1
ATOM 938 O O . MET A 1 127 ? 49.200 13.515 3.962 1.00 6.55 127 MET A O 1
ATOM 943 N N . ALA A 1 128 ? 47.072 13.812 3.348 1.00 6.56 128 ALA A N 1
ATOM 944 C CA . ALA A 1 128 ? 47.432 14.754 2.294 1.00 6.84 128 ALA A CA 1
ATOM 945 C C . ALA A 1 128 ? 48.147 15.987 2.840 1.00 7.94 128 ALA A C 1
ATOM 946 O O . ALA A 1 128 ? 49.094 16.471 2.235 1.00 7.48 128 ALA A O 1
ATOM 948 N N . LEU A 1 129 ? 47.700 16.496 3.984 1.00 6.76 129 LEU A N 1
ATOM 949 C CA . LEU A 1 129 ? 48.337 17.677 4.557 1.00 6.48 129 LEU A CA 1
ATOM 950 C C . LEU A 1 129 ? 49.726 17.366 5.100 1.00 6.44 129 LEU A C 1
ATOM 951 O O . LEU A 1 129 ? 50.621 18.198 5.021 1.00 6.91 129 LEU A O 1
ATOM 956 N N . LEU A 1 130 ? 49.902 16.170 5.654 1.00 6.01 130 LEU A N 1
ATOM 957 C CA . LEU A 1 130 ? 51.207 15.770 6.176 1.00 5.39 130 LEU A CA 1
ATOM 958 C C . LEU A 1 130 ? 52.214 15.629 5.035 1.00 7.56 130 LEU A C 1
ATOM 959 O O . LEU A 1 130 ? 53.369 16.014 5.166 1.00 9.03 130 LEU A O 1
ATOM 964 N N . ASP A 1 131 ? 51.759 15.066 3.921 1.00 7.14 131 ASP A N 1
ATOM 965 C CA . ASP A 1 131 ? 52.610 14.852 2.760 1.00 6.88 131 ASP A CA 1
ATOM 966 C C . ASP A 1 131 ? 52.924 16.208 2.119 1.00 8.35 131 ASP A C 1
ATOM 967 O O . ASP A 1 131 ? 54.038 16.457 1.664 1.00 8.22 131 ASP A O 1
ATOM 972 N N . LEU A 1 132 ? 51.933 17.089 2.090 1.00 6.71 132 LEU A N 1
ATOM 973 C CA . LEU A 1 132 ? 52.127 18.417 1.522 1.00 7.30 132 LEU A CA 1
ATOM 974 C C . LEU A 1 132 ? 53.174 19.190 2.335 1.00 8.60 132 LEU A C 1
ATOM 975 O O . LEU A 1 132 ? 54.077 19.814 1.771 1.00 8.93 132 LEU A O 1
ATOM 980 N N . LEU A 1 133 ? 53.063 19.120 3.657 1.00 7.59 133 LEU A N 1
ATOM 981 C CA . LEU A 1 133 ? 53.993 19.815 4.547 1.00 7.42 133 LEU A CA 1
ATOM 982 C C . LEU A 1 133 ? 55.461 19.436 4.314 1.00 8.30 133 LEU A C 1
ATOM 983 O O . LEU A 1 133 ? 56.327 20.306 4.272 1.00 8.98 133 LEU A O 1
ATOM 988 N N . SER A 1 134 ? 55.732 18.142 4.157 1.00 8.02 134 SER A N 1
ATOM 989 C CA . SER A 1 134 ? 57.099 17.670 3.981 1.00 8.86 134 SER A CA 1
ATOM 990 C C . SER A 1 134 ? 57.648 17.601 2.562 1.00 10.17 134 SER A C 1
ATOM 991 O O . SER A 1 134 ? 58.786 17.182 2.368 1.00 10.24 134 SER A O 1
ATOM 994 N N . GLY A 1 135 ? 56.860 17.987 1.567 1.00 11.21 135 GLY A N 1
ATOM 995 C CA . GLY A 1 135 ? 57.405 17.980 0.219 1.00 11.68 135 GLY A CA 1
ATOM 996 C C . GLY A 1 135 ? 56.771 17.129 -0.859 1.00 12.16 135 GLY A C 1
ATOM 997 O O . GLY A 1 135 ? 57.217 17.167 -2.006 1.00 13.68 135 GLY A O 1
ATOM 998 N N . GLY A 1 136 ? 55.745 16.357 -0.519 1.00 10.95 136 GLY A N 1
ATOM 999 C CA . GLY A 1 136 ? 55.111 15.525 -1.525 1.00 11.45 136 GLY A CA 1
ATOM 1000 C C . GLY A 1 136 ? 55.987 14.364 -1.958 1.00 11.58 136 GLY A C 1
ATOM 1001 O O . GLY A 1 136 ? 55.960 13.936 -3.119 1.00 13.63 136 GLY A O 1
ATOM 1002 N N . ARG A 1 137 ? 56.766 13.847 -1.015 1.00 10.78 137 ARG A N 1
ATOM 1003 C CA . ARG A 1 137 ? 57.666 12.728 -1.282 1.00 9.89 137 ARG A CA 1
ATOM 1004 C C . ARG A 1 137 ? 57.192 11.482 -0.544 1.00 10.98 137 ARG A C 1
ATOM 1005 O O . ARG A 1 137 ? 57.933 10.509 -0.419 1.00 11.49 137 ARG A O 1
ATOM 1013 N N . GLN A 1 138 ? 55.952 11.515 -0.065 1.00 9.36 138 GLN A N 1
ATOM 1014 C CA . GLN A 1 138 ? 55.399 10.394 0.672 1.00 10.93 138 GLN A CA 1
ATOM 1015 C C . GLN A 1 138 ? 56.185 10.127 1.948 1.00 10.38 138 GLN A C 1
ATOM 1016 O O . GLN A 1 138 ? 56.449 8.984 2.319 1.00 10.33 138 GLN A O 1
ATOM 1022 N N . GLU A 1 139 ? 56.556 11.215 2.610 1.00 9.18 139 GLU A N 1
ATOM 1023 C CA . GLU A 1 139 ? 57.276 11.153 3.871 1.00 9.22 139 GLU A CA 1
ATOM 1024 C C . GLU A 1 139 ? 56.353 11.835 4.874 1.00 9.79 139 GLU A C 1
ATOM 1025 O O . GLU A 1 139 ? 56.600 12.960 5.305 1.00 10.66 139 GLU A O 1
ATOM 1031 N N . TRP A 1 140 ? 55.262 11.155 5.214 1.00 8.34 140 TRP A N 1
ATOM 1032 C CA . TRP A 1 140 ? 54.297 11.696 6.157 1.00 7.26 140 TRP A CA 1
ATOM 1033 C C . TRP A 1 140 ? 54.965 12.000 7.498 1.00 8.17 140 TRP A C 1
ATOM 1034 O O . TRP A 1 140 ? 54.724 13.054 8.092 1.00 9.63 140 TRP A O 1
ATOM 1045 N N . PHE A 1 141 ? 55.794 11.073 7.975 1.00 8.18 141 PHE A N 1
ATOM 1046 C CA . PHE A 1 141 ? 56.537 11.259 9.227 1.00 9.31 141 PHE A CA 1
ATOM 1047 C C . PHE A 1 141 ? 57.970 10.787 9.017 1.00 10.60 141 PHE A C 1
ATOM 1048 O O . PHE A 1 141 ? 58.219 9.591 8.902 1.00 12.25 141 PHE A O 1
ATOM 1056 N N . ALA A 1 142 ? 58.917 11.712 8.983 1.00 12.18 142 ALA A N 1
ATOM 1057 C CA . ALA A 1 142 ? 60.304 11.316 8.790 1.00 11.76 142 ALA A CA 1
ATOM 1058 C C . ALA A 1 142 ? 60.919 10.784 10.088 1.00 12.48 142 ALA A C 1
ATOM 1059 O O . ALA A 1 142 ? 60.629 11.277 11.178 1.00 13.25 142 ALA A O 1
ATOM 1061 N N . SER A 1 143 ? 61.767 9.770 9.959 1.00 12.42 143 SER A N 1
ATOM 1062 C CA . SER A 1 143 ? 62.426 9.183 11.120 1.00 13.40 143 SER A CA 1
ATOM 1063 C C . SER A 1 143 ? 63.459 8.180 10.658 1.00 13.55 143 SER A C 1
ATOM 1064 O O . SER A 1 143 ? 63.657 7.991 9.465 1.00 14.24 143 SER A O 1
ATOM 1067 N N . ASP A 1 144 ? 64.119 7.528 11.607 1.00 16.46 144 ASP A N 1
ATOM 1068 C CA . ASP A 1 144 ? 65.106 6.535 11.236 1.00 17.45 144 ASP A CA 1
ATOM 1069 C C . ASP A 1 144 ? 64.452 5.488 10.335 1.00 17.20 144 ASP A C 1
ATOM 1070 O O . ASP A 1 144 ? 65.097 4.918 9.459 1.00 17.51 144 ASP A O 1
ATOM 1075 N N . PHE A 1 145 ? 63.160 5.251 10.541 1.00 15.41 145 PHE A N 1
ATOM 1076 C CA . PHE A 1 145 ? 62.432 4.287 9.728 1.00 14.73 145 PHE A CA 1
ATOM 1077 C C . PHE A 1 145 ? 62.450 4.681 8.254 1.00 15.04 145 PHE A C 1
ATOM 1078 O O . PHE A 1 145 ? 62.804 3.878 7.398 1.00 15.06 145 PHE A O 1
ATOM 1086 N N . THR A 1 146 ? 62.054 5.911 7.947 1.00 14.46 146 THR A N 1
ATOM 1087 C CA . THR A 1 146 ? 62.035 6.319 6.555 1.00 14.33 146 THR A CA 1
ATOM 1088 C C . THR A 1 146 ? 63.440 6.366 5.963 1.00 15.36 146 THR A C 1
ATOM 1089 O O . THR A 1 146 ? 63.605 6.283 4.757 1.00 17.61 146 THR A O 1
ATOM 1093 N N . ARG A 1 147 ? 64.454 6.466 6.808 1.00 16.31 147 ARG A N 1
ATOM 1094 C CA . ARG A 1 147 ? 65.813 6.493 6.293 1.00 18.83 147 ARG A CA 1
ATOM 1095 C C . ARG A 1 147 ? 66.382 5.071 6.212 1.00 20.80 147 ARG A C 1
ATOM 1096 O O . ARG A 1 147 ? 67.533 4.867 5.823 1.00 21.13 147 ARG A O 1
ATOM 1104 N N . GLY A 1 148 ? 65.551 4.091 6.559 1.00 21.85 148 GLY A N 1
ATOM 1105 C CA . GLY A 1 148 ? 65.961 2.696 6.511 1.00 23.85 148 GLY A CA 1
ATOM 1106 C C . GLY A 1 148 ? 66.957 2.293 7.586 1.00 24.98 148 GLY A C 1
ATOM 1107 O O . GLY A 1 148 ? 67.648 1.273 7.453 1.00 25.45 148 GLY A O 1
ATOM 1108 N N . GLU A 1 149 ? 67.011 3.069 8.665 1.00 25.27 149 GLU A N 1
ATOM 1109 C CA . GLU A 1 149 ? 67.936 2.822 9.766 1.00 26.77 149 GLU A CA 1
ATOM 1110 C C . GLU A 1 149 ? 67.270 2.133 10.958 1.00 26.98 149 GLU A C 1
ATOM 1111 O O . GLU A 1 149 ? 67.918 1.855 11.975 1.00 27.39 149 GLU A O 1
ATOM 1117 N N . LYS A 1 150 ? 65.974 1.863 10.832 1.00 25.72 150 LYS A N 1
ATOM 1118 C CA . LYS A 1 150 ? 65.219 1.177 11.883 1.00 25.29 150 LYS A CA 1
ATOM 1119 C C . LYS A 1 150 ? 64.060 0.420 11.261 1.00 23.42 150 LYS A C 1
ATOM 1120 O O . LYS A 1 150 ? 63.531 0.823 10.232 1.00 21.69 150 LYS A O 1
ATOM 1126 N N . ARG A 1 151 ? 63.656 -0.672 11.899 1.00 21.86 151 ARG A N 1
ATOM 1127 C CA . ARG A 1 151 ? 62.552 -1.457 11.386 1.00 21.08 151 ARG A CA 1
ATOM 1128 C C . ARG A 1 151 ? 61.504 -1.665 12.462 1.00 19.01 151 ARG A C 1
ATOM 1129 O O . ARG A 1 151 ? 61.759 -1.428 13.640 1.00 18.58 151 ARG A O 1
ATOM 1137 N N . ILE A 1 152 ? 60.319 -2.098 12.053 1.00 16.52 152 ILE A N 1
ATOM 1138 C CA . ILE A 1 152 ? 59.224 -2.309 12.990 1.00 16.71 152 ILE A CA 1
ATOM 1139 C C . ILE A 1 152 ? 58.881 -3.782 13.131 1.00 16.36 152 ILE A C 1
ATOM 1140 O O . ILE A 1 152 ? 58.633 -4.463 12.143 1.00 17.78 152 ILE A O 1
ATOM 1145 N N . PRO A 1 153 ? 58.856 -4.292 14.370 1.00 17.28 153 PRO A N 1
ATOM 1146 C CA . PRO A 1 153 ? 58.524 -5.706 14.539 1.00 18.40 153 PRO A CA 1
ATOM 1147 C C . PRO A 1 153 ? 57.062 -5.896 14.162 1.00 18.80 153 PRO A C 1
ATOM 1148 O O . PRO A 1 153 ? 56.214 -5.088 14.541 1.00 18.46 153 PRO A O 1
ATOM 1152 N N . VAL A 1 154 ? 56.763 -6.943 13.400 1.00 19.79 154 VAL A N 1
ATOM 1153 C CA . VAL A 1 154 ? 55.389 -7.189 12.985 1.00 20.41 154 VAL A CA 1
ATOM 1154 C C . VAL A 1 154 ? 54.969 -8.640 13.156 1.00 21.62 154 VAL A C 1
ATOM 1155 O O . VAL A 1 154 ? 55.788 -9.546 13.083 1.00 22.43 154 VAL A O 1
ATOM 1159 N N . ASN A 1 155 ? 53.685 -8.862 13.391 1.00 22.09 155 ASN A N 1
ATOM 1160 C CA . ASN A 1 155 ? 53.215 -10.226 13.552 1.00 23.36 155 ASN A CA 1
ATOM 1161 C C . ASN A 1 155 ? 52.734 -10.766 12.220 1.00 23.92 155 ASN A C 1
ATOM 1162 O O . ASN A 1 155 ? 52.406 -10.003 11.314 1.00 24.93 155 ASN A O 1
ATOM 1167 N N . GLY A 1 156 ? 52.714 -12.088 12.099 1.00 24.60 156 GLY A N 1
ATOM 1168 C CA . GLY A 1 156 ? 52.252 -12.714 10.878 1.00 25.46 156 GLY A CA 1
ATOM 1169 C C . GLY A 1 156 ? 50.860 -13.268 11.079 1.00 26.25 156 GLY A C 1
ATOM 1170 O O . GLY A 1 156 ? 50.339 -13.254 12.196 1.00 26.46 156 GLY A O 1
ATOM 1171 N N . LEU A 1 157 ? 50.246 -13.751 10.006 1.00 27.45 157 LEU A N 1
ATOM 1172 C CA . LEU A 1 157 ? 48.903 -14.313 10.099 1.00 29.42 157 LEU A CA 1
ATOM 1173 C C . LEU A 1 157 ? 48.916 -15.807 9.818 1.00 30.35 157 LEU A C 1
ATOM 1174 O O . LEU A 1 157 ? 49.827 -16.317 9.153 1.00 31.13 157 LEU A O 1
ATOM 1179 N N . ILE A 1 158 ? 47.904 -16.493 10.340 1.00 30.65 158 ILE A N 1
ATOM 1180 C CA . ILE A 1 158 ? 47.706 -17.926 10.129 1.00 31.28 158 ILE A CA 1
ATOM 1181 C C . ILE A 1 158 ? 46.189 -18.106 10.094 1.00 31.95 158 ILE A C 1
ATOM 1182 O O . ILE A 1 158 ? 45.455 -17.303 10.675 1.00 31.43 158 ILE A O 1
ATOM 1187 N N . TRP A 1 159 ? 45.721 -19.142 9.407 1.00 32.45 159 TRP A N 1
ATOM 1188 C CA . TRP A 1 159 ? 44.285 -19.396 9.292 1.00 33.87 159 TRP A CA 1
ATOM 1189 C C . TRP A 1 159 ? 43.885 -20.768 9.832 1.00 34.31 159 TRP A C 1
ATOM 1190 O O . TRP A 1 159 ? 44.574 -21.763 9.577 1.00 34.86 159 TRP A O 1
ATOM 1201 N N . MET A 1 160 ? 42.775 -20.822 10.571 1.00 35.25 160 MET A N 1
ATOM 1202 C CA . MET A 1 160 ? 42.286 -22.087 11.135 1.00 36.32 160 MET A CA 1
ATOM 1203 C C . MET A 1 160 ? 41.978 -23.128 10.048 1.00 36.85 160 MET A C 1
ATOM 1204 O O . MET A 1 160 ? 41.057 -22.947 9.241 1.00 36.84 160 MET A O 1
ATOM 1209 N N . GLY A 1 161 ? 42.746 -24.215 10.036 1.00 37.34 161 GLY A N 1
ATOM 1210 C CA . GLY A 1 161 ? 42.533 -25.276 9.062 1.00 37.75 161 GLY A CA 1
ATOM 1211 C C . GLY A 1 161 ? 42.982 -26.632 9.579 1.00 38.19 161 GLY A C 1
ATOM 1212 O O . GLY A 1 161 ? 43.146 -26.830 10.792 1.00 38.28 161 GLY A O 1
ATOM 1213 N N . GLU A 1 162 ? 43.177 -27.581 8.669 1.00 37.80 162 GLU A N 1
ATOM 1214 C CA . GLU A 1 162 ? 43.613 -28.916 9.067 1.00 37.74 162 GLU A CA 1
ATOM 1215 C C . GLU A 1 162 ? 44.912 -28.865 9.865 1.00 36.90 162 GLU A C 1
ATOM 1216 O O . GLU A 1 162 ? 45.812 -28.073 9.567 1.00 37.12 162 GLU A O 1
ATOM 1222 N N . ALA A 1 163 ? 44.991 -29.713 10.884 1.00 36.64 163 ALA A N 1
ATOM 1223 C CA . ALA A 1 163 ? 46.152 -29.802 11.770 1.00 35.64 163 ALA A CA 1
ATOM 1224 C C . ALA A 1 163 ? 47.515 -29.776 11.087 1.00 35.95 163 ALA A C 1
ATOM 1225 O O . ALA A 1 163 ? 48.427 -29.078 11.551 1.00 35.96 163 ALA A O 1
ATOM 1227 N N . ALA A 1 164 ? 47.675 -30.533 10.002 1.00 35.34 164 ALA A N 1
ATOM 1228 C CA . ALA A 1 164 ? 48.966 -30.574 9.317 1.00 35.34 164 ALA A CA 1
ATOM 1229 C C . ALA A 1 164 ? 49.269 -29.324 8.500 1.00 35.06 164 ALA A C 1
ATOM 1230 O O . ALA A 1 164 ? 50.436 -28.927 8.389 1.00 35.77 164 ALA A O 1
ATOM 1232 N N . PHE A 1 165 ? 48.239 -28.701 7.927 1.00 35.08 165 PHE A N 1
ATOM 1233 C CA . PHE A 1 165 ? 48.455 -27.488 7.143 1.00 35.48 165 PHE A CA 1
ATOM 1234 C C . PHE A 1 165 ? 48.774 -26.333 8.081 1.00 35.32 165 PHE A C 1
ATOM 1235 O O . PHE A 1 165 ? 49.591 -25.465 7.749 1.00 35.63 165 PHE A O 1
ATOM 1243 N N . MET A 1 166 ? 48.118 -26.314 9.242 1.00 34.72 166 MET A N 1
ATOM 1244 C CA . MET A 1 166 ? 48.365 -25.268 10.227 1.00 34.89 166 MET A CA 1
ATOM 1245 C C . MET A 1 166 ? 49.801 -25.427 10.725 1.00 34.53 166 MET A C 1
ATOM 1246 O O . MET A 1 166 ? 50.491 -24.442 10.971 1.00 35.21 166 MET A O 1
ATOM 1251 N N . GLN A 1 167 ? 50.256 -26.669 10.870 1.00 34.64 167 GLN A N 1
ATOM 1252 C CA . GLN A 1 167 ? 51.625 -26.914 11.301 1.00 34.39 167 GLN A CA 1
ATOM 1253 C C . GLN A 1 167 ? 52.533 -26.372 10.198 1.00 34.85 167 GLN A C 1
ATOM 1254 O O . GLN A 1 167 ? 53.564 -25.755 10.465 1.00 34.24 167 GLN A O 1
ATOM 1260 N N . GLU A 1 168 ? 52.122 -26.585 8.951 1.00 35.22 168 GLU A N 1
ATOM 1261 C CA . GLU A 1 168 ? 52.892 -26.129 7.803 1.00 35.57 168 GLU A CA 1
ATOM 1262 C C . GLU A 1 168 ? 53.003 -24.607 7.710 1.00 35.10 168 GLU A C 1
ATOM 1263 O O . GLU A 1 168 ? 54.084 -24.077 7.433 1.00 35.59 168 GLU A O 1
ATOM 1269 N N . GLN A 1 169 ? 51.899 -23.900 7.929 1.00 34.40 169 GLN A N 1
ATOM 1270 C CA . GLN A 1 169 ? 51.924 -22.436 7.863 1.00 33.65 169 GLN A CA 1
ATOM 1271 C C . GLN A 1 169 ? 52.854 -21.897 8.948 1.00 32.85 169 GLN A C 1
ATOM 1272 O O . GLN A 1 169 ? 53.673 -21.010 8.700 1.00 32.46 169 GLN A O 1
ATOM 1278 N N . ILE A 1 170 ? 52.717 -22.448 10.150 1.00 32.19 170 ILE A N 1
ATOM 1279 C CA . ILE A 1 170 ? 53.524 -22.037 11.286 1.00 30.94 170 ILE A CA 1
ATOM 1280 C C . ILE A 1 170 ? 55.002 -22.251 10.992 1.00 31.35 170 ILE A C 1
ATOM 1281 O O . ILE A 1 170 ? 55.832 -21.370 11.234 1.00 31.19 170 ILE A O 1
ATOM 1286 N N . GLU A 1 171 ? 55.335 -23.421 10.462 1.00 31.55 171 GLU A N 1
ATOM 1287 C CA . GLU A 1 171 ? 56.715 -23.706 10.111 1.00 32.20 171 GLU A CA 1
ATOM 1288 C C . GLU A 1 171 ? 57.197 -22.657 9.121 1.00 31.51 171 GLU A C 1
ATOM 1289 O O . GLU A 1 171 ? 58.334 -22.174 9.213 1.00 31.65 171 GLU A O 1
ATOM 1295 N N . ALA A 1 172 ? 56.327 -22.308 8.179 1.00 31.25 172 ALA A N 1
ATOM 1296 C CA . ALA A 1 172 ? 56.643 -21.312 7.160 1.00 31.33 172 ALA A CA 1
ATOM 1297 C C . ALA A 1 172 ? 57.008 -19.956 7.783 1.00 30.72 172 ALA A C 1
ATOM 1298 O O . ALA A 1 172 ? 58.070 -19.398 7.493 1.00 30.60 172 ALA A O 1
ATOM 1300 N N . LYS A 1 173 ? 56.132 -19.452 8.652 1.00 31.09 173 LYS A N 1
ATOM 1301 C CA . LYS A 1 173 ? 56.324 -18.166 9.325 1.00 29.92 173 LYS A CA 1
ATOM 1302 C C . LYS A 1 173 ? 57.558 -18.118 10.213 1.00 29.92 173 LYS A C 1
ATOM 1303 O O . LYS A 1 173 ? 58.262 -17.103 10.261 1.00 29.77 173 LYS A O 1
ATOM 1309 N N . LEU A 1 174 ? 57.819 -19.204 10.931 1.00 29.80 174 LEU A N 1
ATOM 1310 C CA . LEU A 1 174 ? 58.979 -19.257 11.803 1.00 29.61 174 LEU A CA 1
ATOM 1311 C C . LEU A 1 174 ? 60.233 -19.201 10.940 1.00 29.86 174 LEU A C 1
ATOM 1312 O O . LEU A 1 174 ? 61.189 -18.508 11.274 1.00 29.87 174 LEU A O 1
ATOM 1317 N N . ALA A 1 175 ? 60.216 -19.922 9.821 1.00 30.67 175 ALA A N 1
ATOM 1318 C CA . ALA A 1 175 ? 61.353 -19.922 8.912 1.00 31.23 175 ALA A CA 1
ATOM 1319 C C . ALA A 1 175 ? 61.488 -18.518 8.318 1.00 31.10 175 ALA A C 1
ATOM 1320 O O . ALA A 1 175 ? 62.589 -18.091 7.959 1.00 31.44 175 ALA A O 1
ATOM 1322 N N . GLU A 1 176 ? 60.367 -17.803 8.230 1.00 31.18 176 GLU A N 1
ATOM 1323 C CA . GLU A 1 176 ? 60.350 -16.443 7.687 1.00 31.34 176 GLU A CA 1
ATOM 1324 C C . GLU A 1 176 ? 60.810 -15.418 8.714 1.00 30.98 176 GLU A C 1
ATOM 1325 O O . GLU A 1 176 ? 61.029 -14.252 8.379 1.00 31.89 176 GLU A O 1
ATOM 1331 N N . GLY A 1 177 ? 60.947 -15.840 9.967 1.00 30.10 177 GLY A N 1
ATOM 1332 C CA . GLY A 1 177 ? 61.402 -14.921 10.995 1.00 28.24 177 GLY A CA 1
ATOM 1333 C C . GLY A 1 177 ? 60.373 -14.410 11.990 1.00 27.27 177 GLY A C 1
ATOM 1334 O O . GLY A 1 177 ? 60.742 -13.730 12.945 1.00 26.51 177 GLY A O 1
ATOM 1335 N N . TYR A 1 178 ? 59.097 -14.719 11.783 1.00 26.73 178 TYR A N 1
ATOM 1336 C CA . TYR A 1 178 ? 58.058 -14.265 12.707 1.00 26.88 178 TYR A CA 1
ATOM 1337 C C . TYR A 1 178 ? 58.132 -14.982 14.042 1.00 26.89 178 TYR A C 1
ATOM 1338 O O . TYR A 1 178 ? 58.455 -16.170 14.097 1.00 27.47 178 TYR A O 1
ATOM 1347 N N . GLY A 1 179 ? 57.824 -14.258 15.114 1.00 25.82 179 GLY A N 1
ATOM 1348 C CA . GLY A 1 179 ? 57.838 -14.843 16.440 1.00 24.98 179 GLY A CA 1
ATOM 1349 C C . GLY A 1 179 ? 56.465 -14.689 17.062 1.00 24.85 179 GLY A C 1
ATOM 1350 O O . GLY A 1 179 ? 56.192 -15.212 18.147 1.00 24.54 179 GLY A O 1
ATOM 1351 N N . CYS A 1 180 ? 55.601 -13.957 16.366 1.00 23.28 180 CYS A N 1
ATOM 1352 C CA . CYS A 1 180 ? 54.243 -13.708 16.825 1.00 22.28 180 CYS A CA 1
ATOM 1353 C C . CYS A 1 180 ? 53.262 -13.885 15.669 1.00 22.54 180 CYS A C 1
ATOM 1354 O O . CYS A 1 180 ? 53.451 -13.316 14.595 1.00 22.14 180 CYS A O 1
ATOM 1357 N N . LEU A 1 181 ? 52.214 -14.673 15.887 1.00 22.02 181 LEU A N 1
ATOM 1358 C CA . LEU A 1 181 ? 51.226 -14.916 14.839 1.00 22.62 181 LEU A CA 1
ATOM 1359 C C . LEU A 1 181 ? 49.807 -14.663 15.312 1.00 22.86 181 LEU A C 1
ATOM 1360 O O . LEU A 1 181 ? 49.447 -14.989 16.446 1.00 22.50 181 LEU A O 1
ATOM 1365 N N . LYS A 1 182 ? 49.003 -14.089 14.427 1.00 23.12 182 LYS A N 1
ATOM 1366 C CA . LYS A 1 182 ? 47.614 -13.795 14.725 1.00 24.87 182 LYS A CA 1
ATOM 1367 C C . LYS A 1 182 ? 46.715 -14.841 14.071 1.00 25.81 182 LYS A C 1
ATOM 1368 O O . LYS A 1 182 ? 46.900 -15.211 12.912 1.00 26.59 182 LYS A O 1
ATOM 1374 N N . LEU A 1 183 ? 45.743 -15.318 14.830 1.00 25.99 183 LEU A N 1
ATOM 1375 C CA . LEU A 1 183 ? 44.815 -16.320 14.345 1.00 26.88 183 LEU A CA 1
ATOM 1376 C C . LEU A 1 183 ? 43.383 -15.916 14.695 1.00 27.62 183 LEU A C 1
ATOM 1377 O O . LEU A 1 183 ? 43.081 -15.606 15.846 1.00 26.98 183 LEU A O 1
ATOM 1382 N N . LYS A 1 184 ? 42.506 -15.908 13.695 1.00 28.54 184 LYS A N 1
ATOM 1383 C CA . LYS A 1 184 ? 41.109 -15.549 13.916 1.00 29.56 184 LYS A CA 1
ATOM 1384 C C . LYS A 1 184 ? 40.314 -16.782 14.336 1.00 30.21 184 LYS A C 1
ATOM 1385 O O . LYS A 1 184 ? 40.359 -17.812 13.664 1.00 31.40 184 LYS A O 1
ATOM 1391 N N . ILE A 1 185 ? 39.583 -16.671 15.439 1.00 30.94 185 ILE A N 1
ATOM 1392 C CA . ILE A 1 185 ? 38.778 -17.787 15.925 1.00 30.75 185 ILE A CA 1
ATOM 1393 C C . ILE A 1 185 ? 37.301 -17.408 15.900 1.00 31.58 185 ILE A C 1
ATOM 1394 O O . ILE A 1 185 ? 36.931 -16.368 15.345 1.00 31.67 185 ILE A O 1
ATOM 1399 N N . ASP A 1 189 ? 31.746 -24.868 16.623 1.00 38.44 189 ASP A N 1
ATOM 1400 C CA . ASP A 1 189 ? 33.027 -24.493 16.044 1.00 38.70 189 ASP A CA 1
ATOM 1401 C C . ASP A 1 189 ? 34.192 -24.497 17.055 1.00 38.20 189 ASP A C 1
ATOM 1402 O O . ASP A 1 189 ? 35.278 -25.005 16.760 1.00 38.33 189 ASP A O 1
ATOM 1407 N N . PHE A 1 190 ? 33.950 -23.947 18.245 1.00 37.29 190 PHE A N 1
ATOM 1408 C CA . PHE A 1 190 ? 34.957 -23.831 19.302 1.00 36.14 190 PHE A CA 1
ATOM 1409 C C . PHE A 1 190 ? 35.748 -25.078 19.715 1.00 36.14 190 PHE A C 1
ATOM 1410 O O . PHE A 1 190 ? 36.974 -25.012 19.862 1.00 36.02 190 PHE A O 1
ATOM 1418 N N . ASP A 1 191 ? 35.066 -26.198 19.942 1.00 36.18 191 ASP A N 1
ATOM 1419 C CA . ASP A 1 191 ? 35.774 -27.407 20.342 1.00 35.92 191 ASP A CA 1
ATOM 1420 C C . ASP A 1 191 ? 36.857 -27.780 19.345 1.00 35.83 191 ASP A C 1
ATOM 1421 O O . ASP A 1 191 ? 37.963 -28.160 19.737 1.00 36.37 191 ASP A O 1
ATOM 1426 N N . LYS A 1 192 ? 36.545 -27.662 18.056 1.00 35.45 192 LYS A N 1
ATOM 1427 C CA . LYS A 1 192 ? 37.511 -27.981 17.016 1.00 34.99 192 LYS A CA 1
ATOM 1428 C C . LYS A 1 192 ? 38.700 -27.038 17.181 1.00 34.60 192 LYS A C 1
ATOM 1429 O O . LYS A 1 192 ? 39.855 -27.468 17.163 1.00 35.01 192 LYS A O 1
ATOM 1435 N N . GLU A 1 193 ? 38.401 -25.756 17.368 1.00 34.25 193 GLU A N 1
ATOM 1436 C CA . GLU A 1 193 ? 39.420 -24.725 17.534 1.00 33.49 193 GLU A CA 1
ATOM 1437 C C . GLU A 1 193 ? 40.325 -24.967 18.741 1.00 32.97 193 GLU A C 1
ATOM 1438 O O . GLU A 1 193 ? 41.547 -24.857 18.633 1.00 32.81 193 GLU A O 1
ATOM 1444 N N . CYS A 1 194 ? 39.744 -25.281 19.894 1.00 32.94 194 CYS A N 1
ATOM 1445 C CA . CYS A 1 194 ? 40.568 -25.535 21.066 1.00 33.05 194 CYS A CA 1
ATOM 1446 C C . CYS A 1 194 ? 41.492 -26.725 20.803 1.00 33.10 194 CYS A C 1
ATOM 1447 O O . CYS A 1 194 ? 42.703 -26.642 21.029 1.00 33.07 194 CYS A O 1
ATOM 1450 N N . ALA A 1 195 ? 40.936 -27.822 20.294 1.00 32.82 195 ALA A N 1
ATOM 1451 C CA . ALA A 1 195 ? 41.748 -29.000 20.003 1.00 32.40 195 ALA A CA 1
ATOM 1452 C C . ALA A 1 195 ? 42.910 -28.625 19.084 1.00 32.06 195 ALA A C 1
ATOM 1453 O O . ALA A 1 195 ? 44.043 -29.083 19.274 1.00 32.29 195 ALA A O 1
ATOM 1455 N N . LEU A 1 196 ? 42.633 -27.784 18.094 1.00 31.44 196 LEU A N 1
ATOM 1456 C CA . LEU A 1 196 ? 43.670 -27.358 17.159 1.00 31.46 196 LEU A CA 1
ATOM 1457 C C . LEU A 1 196 ? 44.729 -26.538 17.864 1.00 31.26 196 LEU A C 1
ATOM 1458 O O . LEU A 1 196 ? 45.920 -26.650 17.548 1.00 31.35 196 LEU A O 1
ATOM 1463 N N . LEU A 1 197 ? 44.294 -25.710 18.813 1.00 31.16 197 LEU A N 1
ATOM 1464 C CA . LEU A 1 197 ? 45.216 -24.884 19.580 1.00 30.28 197 LEU A CA 1
ATOM 1465 C C . LEU A 1 197 ? 46.061 -25.813 20.446 1.00 30.54 197 LEU A C 1
ATOM 1466 O O . LEU A 1 197 ? 47.265 -25.613 20.589 1.00 29.80 197 LEU A O 1
ATOM 1471 N N . ALA A 1 198 ? 45.434 -26.846 21.010 1.00 31.33 198 ALA A N 1
ATOM 1472 C CA . ALA A 1 198 ? 46.177 -27.804 21.824 1.00 31.36 198 ALA A CA 1
ATOM 1473 C C . ALA A 1 198 ? 47.223 -28.450 20.918 1.00 31.04 198 ALA A C 1
ATOM 1474 O O . ALA A 1 198 ? 48.377 -28.619 21.311 1.00 31.55 198 ALA A O 1
ATOM 1476 N N . GLY A 1 199 ? 46.804 -28.799 19.704 1.00 30.61 199 GLY A N 1
ATOM 1477 C CA . GLY A 1 199 ? 47.704 -29.409 18.745 1.00 30.38 199 GLY A CA 1
ATOM 1478 C C . GLY A 1 199 ? 48.894 -28.507 18.484 1.00 30.41 199 GLY A C 1
ATOM 1479 O O . GLY A 1 199 ? 50.050 -28.944 18.508 1.00 30.68 199 GLY A O 1
ATOM 1480 N N . ILE A 1 200 ? 48.614 -27.230 18.251 1.00 29.67 200 ILE A N 1
ATOM 1481 C CA . ILE A 1 200 ? 49.673 -26.267 17.995 1.00 29.34 200 ILE A CA 1
ATOM 1482 C C . ILE A 1 200 ? 50.668 -26.214 19.160 1.00 29.21 200 ILE A C 1
ATOM 1483 O O . ILE A 1 200 ? 51.884 -26.237 18.963 1.00 29.47 200 ILE A O 1
ATOM 1488 N N . ARG A 1 201 ? 50.153 -26.164 20.381 1.00 29.45 201 ARG A N 1
ATOM 1489 C CA . ARG A 1 201 ? 51.037 -26.071 21.533 1.00 29.55 201 ARG A CA 1
ATOM 1490 C C . ARG A 1 201 ? 51.890 -27.295 21.865 1.00 30.43 201 ARG A C 1
ATOM 1491 O O . ARG A 1 201 ? 52.795 -27.208 22.697 1.00 30.33 201 ARG A O 1
ATOM 1499 N N . GLU A 1 202 ? 51.617 -28.427 21.225 1.00 31.36 202 GLU A N 1
ATOM 1500 C CA . GLU A 1 202 ? 52.405 -29.627 21.488 1.00 32.44 202 GLU A CA 1
ATOM 1501 C C . GLU A 1 202 ? 53.674 -29.562 20.646 1.00 32.15 202 GLU A C 1
ATOM 1502 O O . GLU A 1 202 ? 54.698 -30.167 20.986 1.00 32.77 202 GLU A O 1
ATOM 1508 N N . SER A 1 203 ? 53.612 -28.807 19.552 1.00 31.71 203 SER A N 1
ATOM 1509 C CA . SER A 1 203 ? 54.751 -28.669 18.659 1.00 31.17 203 SER A CA 1
ATOM 1510 C C . SER A 1 203 ? 55.448 -27.322 18.782 1.00 30.57 203 SER A C 1
ATOM 1511 O O . SER A 1 203 ? 56.626 -27.193 18.428 1.00 30.68 203 SER A O 1
ATOM 1514 N N . PHE A 1 204 ? 54.735 -26.328 19.304 1.00 30.09 204 PHE A N 1
ATOM 1515 C CA . PHE A 1 204 ? 55.288 -24.986 19.447 1.00 29.75 204 PHE A CA 1
ATOM 1516 C C . PHE A 1 204 ? 54.999 -24.357 20.808 1.00 29.39 204 PHE A C 1
ATOM 1517 O O . PHE A 1 204 ? 53.851 -24.052 21.135 1.00 30.54 204 PHE A O 1
ATOM 1525 N N . SER A 1 205 ? 56.053 -24.150 21.587 1.00 29.31 205 SER A N 1
ATOM 1526 C CA . SER A 1 205 ? 55.935 -23.556 22.923 1.00 29.17 205 SER A CA 1
ATOM 1527 C C . SER A 1 205 ? 55.668 -22.056 22.834 1.00 29.07 205 SER A C 1
ATOM 1528 O O . SER A 1 205 ? 55.880 -21.450 21.790 1.00 28.54 205 SER A O 1
ATOM 1531 N N . PRO A 1 206 ? 55.208 -21.435 23.933 1.00 28.94 206 PRO A N 1
ATOM 1532 C CA . PRO A 1 206 ? 54.949 -19.994 23.866 1.00 28.89 206 PRO A CA 1
ATOM 1533 C C . PRO A 1 206 ? 56.221 -19.166 23.694 1.00 29.30 206 PRO A C 1
ATOM 1534 O O . PRO A 1 206 ? 56.211 -18.143 23.003 1.00 29.47 206 PRO A O 1
ATOM 1538 N N . GLN A 1 207 ? 57.319 -19.607 24.301 1.00 29.46 207 GLN A N 1
ATOM 1539 C CA . GLN A 1 207 ? 58.567 -18.869 24.177 1.00 29.89 207 GLN A CA 1
ATOM 1540 C C . GLN A 1 207 ? 59.005 -18.851 22.718 1.00 30.33 207 GLN A C 1
ATOM 1541 O O . GLN A 1 207 ? 59.549 -17.857 22.237 1.00 30.55 207 GLN A O 1
ATOM 1547 N N . GLN A 1 208 ? 58.765 -19.956 22.022 1.00 30.09 208 GLN A N 1
ATOM 1548 C CA . GLN A 1 208 ? 59.135 -20.087 20.618 1.00 30.66 208 GLN A CA 1
ATOM 1549 C C . GLN A 1 208 ? 58.110 -19.425 19.699 1.00 29.69 208 GLN A C 1
ATOM 1550 O O . GLN A 1 208 ? 58.455 -18.923 18.624 1.00 29.79 208 GLN A O 1
ATOM 1556 N N . LEU A 1 209 ? 56.849 -19.428 20.123 1.00 28.20 209 LEU A N 1
ATOM 1557 C CA . LEU A 1 209 ? 55.779 -18.828 19.331 1.00 26.66 209 LEU A CA 1
ATOM 1558 C C . LEU A 1 209 ? 54.715 -18.111 20.151 1.00 25.67 209 LEU A C 1
ATOM 1559 O O . LEU A 1 209 ? 54.064 -18.712 21.010 1.00 25.84 209 LEU A O 1
ATOM 1564 N N . GLU A 1 210 ? 54.525 -16.829 19.865 1.00 23.97 210 GLU A N 1
ATOM 1565 C CA . GLU A 1 210 ? 53.520 -16.040 20.557 1.00 23.54 210 GLU A CA 1
ATOM 1566 C C . GLU A 1 210 ? 52.260 -16.039 19.710 1.00 23.05 210 GLU A C 1
ATOM 1567 O O . GLU A 1 210 ? 52.327 -15.795 18.506 1.00 22.49 210 GLU A O 1
ATOM 1573 N N . ILE A 1 211 ? 51.115 -16.307 20.325 1.00 21.20 211 ILE A N 1
ATOM 1574 C CA . ILE A 1 211 ? 49.869 -16.322 19.570 1.00 22.75 211 ILE A CA 1
ATOM 1575 C C . ILE A 1 211 ? 48.809 -15.371 20.113 1.00 21.97 211 ILE A C 1
ATOM 1576 O O . ILE A 1 211 ? 48.488 -15.385 21.306 1.00 21.68 211 ILE A O 1
ATOM 1581 N N . ARG A 1 212 ? 48.263 -14.551 19.222 1.00 20.79 212 ARG A N 1
ATOM 1582 C CA . ARG A 1 212 ? 47.199 -13.626 19.570 1.00 20.45 212 ARG A CA 1
ATOM 1583 C C . ARG A 1 212 ? 45.999 -14.159 18.802 1.00 21.41 212 ARG A C 1
ATOM 1584 O O . ARG A 1 212 ? 46.132 -14.507 17.632 1.00 21.19 212 ARG A O 1
ATOM 1592 N N . VAL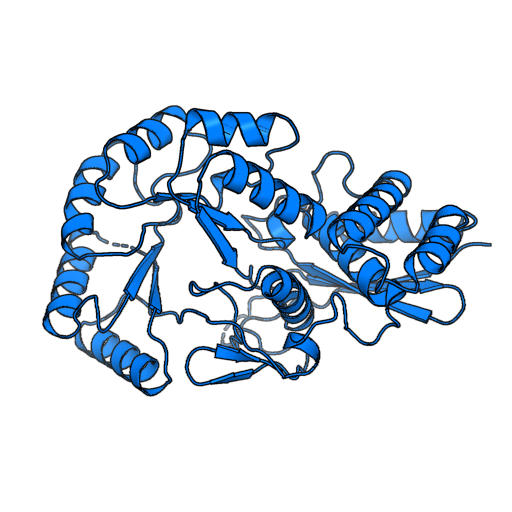 A 1 213 ? 44.840 -14.252 19.441 1.00 22.14 213 VAL A N 1
ATOM 1593 C CA . VAL A 1 213 ? 43.677 -14.738 18.721 1.00 23.65 213 VAL A CA 1
ATOM 1594 C C . VAL A 1 213 ? 42.672 -13.607 18.569 1.00 24.89 213 VAL A C 1
ATOM 1595 O O . VAL A 1 213 ? 42.602 -12.702 19.407 1.00 24.38 213 VAL A O 1
ATOM 1599 N N . ASP A 1 214 ? 41.909 -13.641 17.487 1.00 25.49 214 ASP A N 1
ATOM 1600 C CA . ASP A 1 214 ? 40.941 -12.591 17.240 1.00 27.28 214 ASP A CA 1
ATOM 1601 C C . ASP A 1 214 ? 39.547 -13.175 17.084 1.00 28.27 214 ASP A C 1
ATOM 1602 O O . ASP A 1 214 ? 39.281 -13.950 16.162 1.00 27.40 214 ASP A O 1
ATOM 1607 N N . ALA A 1 215 ? 38.663 -12.792 17.996 1.00 28.99 215 ALA A N 1
ATOM 1608 C CA . ALA A 1 215 ? 37.289 -13.296 18.001 1.00 30.54 215 ALA A CA 1
ATOM 1609 C C . ALA A 1 215 ? 36.284 -12.458 17.234 1.00 31.50 215 ALA A C 1
ATOM 1610 O O . ALA A 1 215 ? 35.229 -12.965 16.846 1.00 31.34 215 ALA A O 1
ATOM 1612 N N . ASN A 1 216 ? 36.603 -11.186 17.013 1.00 31.76 216 ASN A N 1
ATOM 1613 C CA . ASN A 1 216 ? 35.704 -10.279 16.302 1.00 33.13 216 ASN A CA 1
ATOM 1614 C C . ASN A 1 216 ? 34.263 -10.373 16.804 1.00 32.85 216 ASN A C 1
ATOM 1615 O O . ASN A 1 216 ? 33.344 -10.636 16.027 1.00 33.09 216 ASN A O 1
ATOM 1620 N N . GLY A 1 217 ? 34.084 -10.163 18.108 1.00 32.38 217 GLY A N 1
ATOM 1621 C CA . GLY A 1 217 ? 32.770 -10.203 18.727 1.00 31.31 217 GLY A CA 1
ATOM 1622 C C . GLY A 1 217 ? 31.975 -11.488 18.547 1.00 31.38 217 GLY A C 1
ATOM 1623 O O . GLY A 1 217 ? 30.754 -11.498 18.729 1.00 30.28 217 GLY A O 1
ATOM 1624 N N . ALA A 1 218 ? 32.661 -12.576 18.215 1.00 31.25 218 ALA A N 1
ATOM 1625 C CA . ALA A 1 218 ? 31.996 -13.859 18.000 1.00 31.85 218 ALA A CA 1
ATOM 1626 C C . ALA A 1 218 ? 31.339 -14.448 19.249 1.00 32.29 218 ALA A C 1
ATOM 1627 O O . ALA A 1 218 ? 30.226 -14.988 19.176 1.00 33.07 218 ALA A O 1
ATOM 1629 N N . PHE A 1 219 ? 32.011 -14.355 20.393 1.00 31.37 219 PHE A N 1
ATOM 1630 C CA . PHE A 1 219 ? 31.447 -14.912 21.625 1.00 30.00 219 PHE A CA 1
ATOM 1631 C C . PHE A 1 219 ? 30.224 -14.135 22.089 1.00 29.79 219 PHE A C 1
ATOM 1632 O O . PHE A 1 219 ? 29.969 -13.017 21.631 1.00 30.42 219 PHE A O 1
ATOM 1640 N N . SER A 1 220 ? 29.467 -14.738 22.999 1.00 29.23 220 SER A N 1
ATOM 1641 C CA . SER A 1 220 ? 28.294 -14.098 23.576 1.00 28.44 220 SER A CA 1
ATOM 1642 C C . SER A 1 220 ? 28.661 -13.819 25.029 1.00 28.06 220 SER A C 1
ATOM 1643 O O . SER A 1 220 ? 29.600 -14.423 25.560 1.00 27.83 220 SER A O 1
ATOM 1646 N N . PRO A 1 221 ? 27.957 -12.885 25.687 1.00 28.17 221 PRO A N 1
ATOM 1647 C CA . PRO A 1 221 ? 28.300 -12.617 27.085 1.00 28.93 221 PRO A CA 1
ATOM 1648 C C . PRO A 1 221 ? 28.119 -13.879 27.927 1.00 29.92 221 PRO A C 1
ATOM 1649 O O . PRO A 1 221 ? 28.703 -14.012 29.006 1.00 30.88 221 PRO A O 1
ATOM 1653 N N . ALA A 1 222 ? 27.321 -14.815 27.416 1.00 30.15 222 ALA A N 1
ATOM 1654 C CA . ALA A 1 222 ? 27.058 -16.074 28.116 1.00 30.67 222 ALA A CA 1
ATOM 1655 C C . ALA A 1 222 ? 28.222 -17.069 28.063 1.00 30.41 222 ALA A C 1
ATOM 1656 O O . ALA A 1 222 ? 28.778 -17.439 29.100 1.00 31.53 222 ALA A O 1
ATOM 1658 N N . ASN A 1 223 ? 28.598 -17.507 26.865 1.00 30.52 223 ASN A N 1
ATOM 1659 C CA . ASN A 1 223 ? 29.686 -18.471 26.744 1.00 30.09 223 ASN A CA 1
ATOM 1660 C C . ASN A 1 223 ? 31.099 -17.878 26.852 1.00 29.45 223 ASN A C 1
ATOM 1661 O O . ASN A 1 223 ? 32.080 -18.614 26.977 1.00 29.82 223 ASN A O 1
ATOM 1666 N N . ALA A 1 224 ? 31.207 -16.554 26.823 1.00 28.34 224 ALA A N 1
ATOM 1667 C CA . ALA A 1 224 ? 32.514 -15.893 26.888 1.00 27.29 224 ALA A CA 1
ATOM 1668 C C . ALA A 1 224 ? 33.412 -16.261 28.074 1.00 27.04 224 ALA A C 1
ATOM 1669 O O . ALA A 1 224 ? 34.548 -16.684 27.885 1.00 26.09 224 ALA A O 1
ATOM 1671 N N . PRO A 1 225 ? 32.918 -16.095 29.311 1.00 27.06 225 PRO A N 1
ATOM 1672 C CA . PRO A 1 225 ? 33.718 -16.413 30.496 1.00 27.59 225 PRO A CA 1
ATOM 1673 C C . PRO A 1 225 ? 34.352 -17.795 30.438 1.00 28.05 225 PRO A C 1
ATOM 1674 O O . PRO A 1 225 ? 35.571 -17.950 30.521 1.00 27.29 225 PRO A O 1
ATOM 1678 N N . GLN A 1 226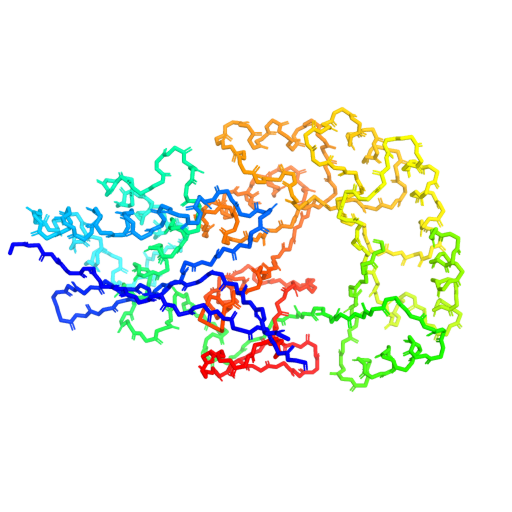 ? 33.514 -18.808 30.286 1.00 29.68 226 GLN A N 1
ATOM 1679 C CA . GLN A 1 226 ? 34.016 -20.168 30.239 1.00 30.60 226 GLN A CA 1
ATOM 1680 C C . GLN A 1 226 ? 35.008 -20.323 29.088 1.00 29.93 226 GLN A C 1
ATOM 1681 O O . GLN A 1 226 ? 36.078 -20.912 29.263 1.00 29.73 226 GLN A O 1
ATOM 1687 N N . ARG A 1 227 ? 34.679 -19.776 27.921 1.00 28.89 227 ARG A N 1
ATOM 1688 C CA . ARG A 1 227 ? 35.582 -19.878 26.774 1.00 28.49 227 ARG A CA 1
ATOM 1689 C C . ARG A 1 227 ? 36.938 -19.199 27.020 1.00 27.71 227 ARG A C 1
ATOM 1690 O O . ARG A 1 227 ? 37.969 -19.683 26.549 1.00 26.49 227 ARG A O 1
ATOM 1698 N N . LEU A 1 228 ? 36.936 -18.083 27.749 1.00 26.90 228 LEU A N 1
ATOM 1699 C CA . LEU A 1 228 ? 38.176 -17.370 28.061 1.00 26.85 228 LEU A CA 1
ATOM 1700 C C . LEU A 1 228 ? 39.018 -18.188 29.026 1.00 27.16 228 LEU A C 1
ATOM 1701 O O . LEU A 1 228 ? 40.249 -18.101 29.017 1.00 26.19 228 LEU A O 1
ATOM 1706 N N . LYS A 1 229 ? 38.355 -18.967 29.878 1.00 27.37 229 LYS A N 1
ATOM 1707 C CA . LYS A 1 229 ? 39.078 -19.817 30.812 1.00 28.59 229 LYS A CA 1
ATOM 1708 C C . LYS A 1 229 ? 39.714 -20.917 29.971 1.00 28.29 229 LYS A C 1
ATOM 1709 O O . LYS A 1 229 ? 40.900 -21.217 30.105 1.00 28.61 229 LYS A O 1
ATOM 1715 N N . ARG A 1 230 ? 38.906 -21.495 29.087 1.00 28.28 230 ARG A N 1
ATOM 1716 C CA . ARG A 1 230 ? 39.331 -22.571 28.200 1.00 29.32 230 ARG A CA 1
ATOM 1717 C C . ARG A 1 230 ? 40.519 -22.174 27.322 1.00 29.16 230 ARG A C 1
ATOM 1718 O O . ARG A 1 230 ? 41.464 -22.956 27.152 1.00 29.68 230 ARG A O 1
ATOM 1726 N N . LEU A 1 231 ? 40.490 -20.960 26.782 1.00 28.03 231 LEU A N 1
ATOM 1727 C CA . LEU A 1 231 ? 41.580 -20.502 25.927 1.00 26.98 231 LEU A CA 1
ATOM 1728 C C . LEU A 1 231 ? 42.840 -20.109 26.694 1.00 26.27 231 LEU A C 1
ATOM 1729 O O . LEU A 1 231 ? 43.960 -20.265 26.192 1.00 25.71 231 LEU A O 1
ATOM 1734 N N . SER A 1 232 ? 42.666 -19.605 27.908 1.00 26.67 232 SER A N 1
ATOM 1735 C CA . SER A 1 232 ? 43.795 -19.179 28.718 1.00 27.24 232 SER A CA 1
ATOM 1736 C C . SER A 1 232 ? 44.812 -20.290 28.962 1.00 27.94 232 SER A C 1
ATOM 1737 O O . SER A 1 232 ? 45.960 -20.019 29.314 1.00 27.64 232 SER A O 1
ATOM 1740 N N . GLN A 1 233 ? 44.400 -21.540 28.775 1.00 28.87 233 GLN A N 1
ATOM 1741 C CA . GLN A 1 233 ? 45.305 -22.667 28.998 1.00 28.84 233 GLN A CA 1
ATOM 1742 C C . GLN A 1 233 ? 46.266 -22.954 27.853 1.00 28.48 233 GLN A C 1
ATOM 1743 O O . GLN A 1 233 ? 47.066 -23.887 27.914 1.00 27.78 233 GLN A O 1
ATOM 1749 N N . PHE A 1 234 ? 46.198 -22.138 26.810 1.00 26.93 234 PHE A N 1
ATOM 1750 C CA . PHE A 1 234 ? 47.079 -22.320 25.674 1.00 26.36 234 PHE A CA 1
ATOM 1751 C C . PHE A 1 234 ? 48.166 -21.262 25.676 1.00 26.10 234 PHE A C 1
ATOM 1752 O O . PHE A 1 234 ? 48.942 -21.139 24.725 1.00 26.58 234 PHE A O 1
ATOM 1760 N N . HIS A 1 235 ? 48.212 -20.492 26.756 1.00 25.46 235 HIS A N 1
ATOM 1761 C CA . HIS A 1 235 ? 49.233 -19.469 26.908 1.00 25.23 235 HIS A CA 1
ATOM 1762 C C . HIS A 1 235 ? 49.273 -18.515 25.722 1.00 23.81 235 HIS A C 1
ATOM 1763 O O . HIS A 1 235 ? 50.287 -18.406 25.029 1.00 24.24 235 HIS A O 1
ATOM 1770 N N . LEU A 1 236 ? 48.154 -17.834 25.506 1.00 22.98 236 LEU A N 1
ATOM 1771 C CA . LEU A 1 236 ? 48.006 -16.876 24.420 1.00 21.73 236 LEU A CA 1
ATOM 1772 C C . LEU A 1 236 ? 48.322 -15.475 24.919 1.00 21.43 236 LEU A C 1
ATOM 1773 O O . LEU A 1 236 ? 48.141 -15.175 26.102 1.00 22.08 236 LEU A O 1
ATOM 1778 N N . HIS A 1 237 ? 48.784 -14.613 24.018 1.00 19.75 237 HIS A N 1
ATOM 1779 C CA . HIS A 1 237 ? 49.106 -13.243 24.389 1.00 19.10 237 HIS A CA 1
ATOM 1780 C C . HIS A 1 237 ? 47.853 -12.460 24.743 1.00 18.70 237 HIS A C 1
ATOM 1781 O O . HIS A 1 237 ? 47.817 -11.754 25.750 1.00 19.62 237 HIS A O 1
ATOM 1788 N N . SER A 1 238 ? 46.821 -12.593 23.919 1.00 17.78 238 SER A N 1
ATOM 1789 C CA . SER A 1 238 ? 45.579 -11.878 24.159 1.00 17.41 238 SER A CA 1
ATOM 1790 C C . SER A 1 238 ? 44.485 -12.319 23.197 1.00 17.15 238 SER A C 1
ATOM 1791 O O . SER A 1 238 ? 44.740 -12.993 22.204 1.00 17.05 238 SER A O 1
ATOM 1794 N N . ILE A 1 239 ? 43.258 -11.941 23.515 1.00 16.70 239 ILE A N 1
ATOM 1795 C CA . ILE A 1 239 ? 42.139 -12.233 22.643 1.00 17.73 239 ILE A CA 1
ATOM 1796 C C . ILE A 1 239 ? 41.523 -10.886 22.282 1.00 18.51 239 ILE A C 1
ATOM 1797 O O . ILE A 1 239 ? 41.270 -10.045 23.142 1.00 17.31 239 ILE A O 1
ATOM 1802 N N . GLU A 1 240 ? 41.273 -10.689 20.997 1.00 19.60 240 GLU A N 1
ATOM 1803 C CA . GLU A 1 240 ? 40.726 -9.433 20.516 1.00 21.09 240 GLU A CA 1
ATOM 1804 C C . GLU A 1 240 ? 39.205 -9.388 20.398 1.00 21.92 240 GLU A C 1
ATOM 1805 O O . GLU A 1 240 ? 38.599 -10.250 19.755 1.00 22.44 240 GLU A O 1
ATOM 1811 N N . GLN A 1 241 ? 38.601 -8.375 21.013 1.00 21.16 241 GLN A N 1
ATOM 1812 C CA . GLN A 1 241 ? 37.149 -8.149 20.965 1.00 21.43 241 GLN A CA 1
ATOM 1813 C C . GLN A 1 241 ? 36.334 -9.436 21.074 1.00 22.17 241 GLN A C 1
ATOM 1814 O O . GLN A 1 241 ? 35.685 -9.846 20.111 1.00 22.35 241 GLN A O 1
ATOM 1820 N N . PRO A 1 242 ? 36.342 -10.072 22.258 1.00 22.56 242 PRO A N 1
ATOM 1821 C CA . PRO A 1 242 ? 35.620 -11.321 22.531 1.00 23.18 242 PRO A CA 1
ATOM 1822 C C . PRO A 1 242 ? 34.153 -11.249 22.124 1.00 23.63 242 PRO A C 1
ATOM 1823 O O . PRO A 1 242 ? 33.666 -12.070 21.342 1.00 25.64 242 PRO A O 1
ATOM 1827 N N . ILE A 1 243 ? 33.456 -10.256 22.661 1.00 23.17 243 ILE A N 1
ATOM 1828 C CA . ILE A 1 243 ? 32.043 -10.071 22.366 1.00 22.77 243 ILE A CA 1
ATOM 1829 C C . ILE A 1 243 ? 31.809 -8.800 21.542 1.00 22.92 243 ILE A C 1
ATOM 1830 O O . ILE A 1 243 ? 32.696 -7.943 21.442 1.00 22.31 243 ILE A O 1
ATOM 1835 N N . ARG A 1 244 ? 30.623 -8.682 20.950 1.00 23.42 244 ARG A N 1
ATOM 1836 C CA . ARG A 1 244 ? 30.288 -7.512 20.135 1.00 24.46 244 ARG A CA 1
ATOM 1837 C C . ARG A 1 244 ? 30.402 -6.224 20.936 1.00 23.59 244 ARG A C 1
ATOM 1838 O O . ARG A 1 244 ? 30.154 -6.209 22.139 1.00 23.35 244 ARG A O 1
ATOM 1846 N N . GLN A 1 245 ? 30.763 -5.141 20.254 1.00 23.63 245 GLN A N 1
ATOM 1847 C CA . GLN A 1 245 ? 30.898 -3.840 20.888 1.00 22.82 245 GLN A CA 1
ATOM 1848 C C . GLN A 1 245 ? 29.571 -3.349 21.453 1.00 23.67 245 GLN A C 1
ATOM 1849 O O . GLN A 1 245 ? 28.524 -3.968 21.233 1.00 24.18 245 GLN A O 1
ATOM 1855 N N . HIS A 1 246 ? 29.634 -2.228 22.172 1.00 23.36 246 HIS A N 1
ATOM 1856 C CA . HIS A 1 246 ? 28.467 -1.586 22.776 1.00 23.52 246 HIS A CA 1
ATOM 1857 C C . HIS A 1 246 ? 27.875 -2.340 23.962 1.00 22.92 246 HIS A C 1
ATOM 1858 O O . HIS A 1 246 ? 26.707 -2.137 24.320 1.00 23.22 246 HIS A O 1
ATOM 1865 N N . GLN A 1 247 ? 28.678 -3.210 24.570 1.00 22.13 247 GLN A N 1
ATOM 1866 C CA . GLN A 1 247 ? 28.246 -3.982 25.729 1.00 21.80 247 GLN A CA 1
ATOM 1867 C C . GLN A 1 247 ? 29.288 -3.761 26.829 1.00 21.46 247 GLN A C 1
ATOM 1868 O O . GLN A 1 247 ? 29.912 -4.707 27.312 1.00 21.82 247 GLN A O 1
ATOM 1874 N N . TRP A 1 248 ? 29.467 -2.501 27.214 1.00 21.49 248 TRP A N 1
ATOM 1875 C CA . TRP A 1 248 ? 30.455 -2.132 28.226 1.00 20.97 248 TRP A CA 1
ATOM 1876 C C . TRP A 1 248 ? 30.403 -2.941 29.503 1.00 21.33 248 TRP A C 1
ATOM 1877 O O . TRP A 1 248 ? 31.427 -3.465 29.938 1.00 21.13 248 TRP A O 1
ATOM 1888 N N . SER A 1 249 ? 29.222 -3.051 30.107 1.00 22.18 249 SER A N 1
ATOM 1889 C CA . SER A 1 249 ? 29.100 -3.798 31.355 1.00 22.77 249 SER A CA 1
ATOM 1890 C C . SER A 1 249 ? 29.524 -5.252 31.230 1.00 23.08 249 SER A C 1
ATOM 1891 O O . SER A 1 249 ? 30.199 -5.779 32.113 1.00 23.52 249 SER A O 1
ATOM 1894 N N . GLU A 1 250 ? 29.133 -5.908 30.145 1.00 22.42 250 GLU A N 1
ATOM 1895 C CA . GLU A 1 250 ? 29.514 -7.288 29.965 1.00 23.73 250 GLU A CA 1
ATOM 1896 C C . GLU A 1 250 ? 31.012 -7.384 29.730 1.00 22.82 250 GLU A C 1
ATOM 1897 O O . GLU A 1 250 ? 31.682 -8.248 30.299 1.00 23.19 250 GLU A O 1
ATOM 1903 N N . MET A 1 251 ? 31.543 -6.485 28.905 1.00 21.53 251 MET A N 1
ATOM 1904 C CA . MET A 1 251 ? 32.969 -6.507 28.610 1.00 20.05 251 MET A CA 1
ATOM 1905 C C . MET A 1 251 ? 33.820 -6.207 29.846 1.00 19.76 251 MET A C 1
ATOM 1906 O O . MET A 1 251 ? 34.874 -6.811 30.034 1.00 19.27 251 MET A O 1
ATOM 1911 N N . ALA A 1 252 ? 33.361 -5.290 30.691 1.00 19.32 252 ALA A N 1
ATOM 1912 C CA . ALA A 1 252 ? 34.113 -4.950 31.886 1.00 20.55 252 ALA A CA 1
ATOM 1913 C C . ALA A 1 252 ? 34.223 -6.172 32.798 1.00 21.16 252 ALA A C 1
ATOM 1914 O O . ALA A 1 252 ? 35.249 -6.381 33.445 1.00 21.16 252 ALA A O 1
ATOM 1916 N N . ALA A 1 253 ? 33.170 -6.983 32.844 1.00 21.40 253 ALA A N 1
ATOM 1917 C CA . ALA A 1 253 ? 33.194 -8.176 33.685 1.00 22.68 253 ALA A CA 1
ATOM 1918 C C . ALA A 1 253 ? 34.143 -9.199 33.082 1.00 23.04 253 ALA A C 1
ATOM 1919 O O . ALA A 1 253 ? 34.813 -9.938 33.798 1.00 24.04 253 ALA A O 1
ATOM 1921 N N . LEU A 1 254 ? 34.205 -9.246 31.759 1.00 23.51 254 LEU A N 1
ATOM 1922 C CA . LEU A 1 254 ? 35.099 -10.187 31.101 1.00 24.08 254 LEU A CA 1
ATOM 1923 C C . LEU A 1 254 ? 36.546 -9.788 31.362 1.00 24.55 254 LEU A C 1
ATOM 1924 O O . LEU A 1 254 ? 37.386 -10.637 31.651 1.00 25.24 254 LEU A O 1
ATOM 1929 N N . CYS A 1 255 ? 36.833 -8.490 31.283 1.00 24.17 255 CYS A N 1
ATOM 1930 C CA . CYS A 1 255 ? 38.198 -8.020 31.492 1.00 23.61 255 CYS A CA 1
ATOM 1931 C C . CYS A 1 255 ? 38.624 -8.114 32.952 1.00 25.07 255 CYS A C 1
ATOM 1932 O O . CYS A 1 255 ? 39.823 -8.119 33.257 1.00 25.64 255 CYS A O 1
ATOM 1935 N N . ALA A 1 256 ? 37.644 -8.187 33.851 1.00 24.32 256 ALA A N 1
ATOM 1936 C CA . ALA A 1 256 ? 37.920 -8.259 35.277 1.00 26.10 256 ALA A CA 1
ATOM 1937 C C . ALA A 1 256 ? 38.126 -9.681 35.787 1.00 26.85 256 ALA A C 1
ATOM 1938 O O . ALA A 1 256 ? 38.837 -9.894 36.770 1.00 27.64 256 ALA A O 1
ATOM 1940 N N . ASN A 1 257 ? 37.538 -10.658 35.107 1.00 26.44 257 ASN A N 1
ATOM 1941 C CA . ASN A 1 257 ? 37.646 -12.051 35.544 1.00 27.06 257 ASN A CA 1
ATOM 1942 C C . ASN A 1 257 ? 38.503 -12.971 34.683 1.00 27.65 257 ASN A C 1
ATOM 1943 O O . ASN A 1 257 ? 38.966 -14.021 35.147 1.00 28.73 257 ASN A O 1
ATOM 1948 N N . SER A 1 258 ? 38.715 -12.582 33.433 1.00 27.96 258 SER A N 1
ATOM 1949 C CA . SER A 1 258 ? 39.483 -13.386 32.498 1.00 26.99 258 SER A CA 1
ATOM 1950 C C . SER A 1 258 ? 40.975 -13.483 32.769 1.00 27.40 258 SER A C 1
ATOM 1951 O O . SER A 1 258 ? 41.646 -12.478 32.997 1.00 27.02 258 SER A O 1
ATOM 1954 N N . PRO A 1 259 ? 41.513 -14.710 32.769 1.00 27.33 259 PRO A N 1
ATOM 1955 C CA . PRO A 1 259 ? 42.948 -14.875 33.006 1.00 26.67 259 PRO A CA 1
ATOM 1956 C C . PRO A 1 259 ? 43.699 -14.601 31.693 1.00 26.75 259 PRO A C 1
ATOM 1957 O O . PRO A 1 259 ? 44.937 -14.562 31.651 1.00 28.10 259 PRO A O 1
ATOM 1961 N N . LEU A 1 260 ? 42.924 -14.395 30.627 1.00 24.29 260 LEU A N 1
ATOM 1962 C CA . LEU A 1 260 ? 43.456 -14.099 29.292 1.00 23.05 260 LEU A CA 1
ATOM 1963 C C . LEU A 1 260 ? 43.236 -12.608 28.999 1.00 21.10 260 LEU A C 1
ATOM 1964 O O . LEU A 1 260 ? 42.106 -12.128 29.020 1.00 21.78 260 LEU A O 1
ATOM 1969 N N . ALA A 1 261 ? 44.324 -11.883 28.738 1.00 20.03 261 ALA A N 1
ATOM 1970 C CA . ALA A 1 261 ? 44.249 -10.451 28.471 1.00 18.43 261 ALA A CA 1
ATOM 1971 C C . ALA A 1 261 ? 43.312 -10.135 27.317 1.00 17.55 261 ALA A C 1
ATOM 1972 O O . ALA A 1 261 ? 43.261 -10.862 26.331 1.00 16.95 261 ALA A O 1
ATOM 1974 N N . ILE A 1 262 ? 42.576 -9.041 27.441 1.00 16.94 262 ILE A N 1
ATOM 1975 C CA . ILE A 1 262 ? 41.652 -8.661 26.389 1.00 16.98 262 ILE A CA 1
ATOM 1976 C C . ILE A 1 262 ? 42.040 -7.351 25.721 1.00 14.90 262 ILE A C 1
ATOM 1977 O O . ILE A 1 262 ? 42.342 -6.367 26.393 1.00 15.81 262 ILE A O 1
ATOM 1982 N N . ALA A 1 263 ? 42.022 -7.365 24.390 1.00 15.57 263 ALA A N 1
ATOM 1983 C CA . ALA A 1 263 ? 42.348 -6.201 23.581 1.00 15.15 263 ALA A CA 1
ATOM 1984 C C . ALA A 1 263 ? 41.107 -5.750 22.810 1.00 15.26 263 ALA A C 1
ATOM 1985 O O . ALA A 1 263 ? 40.484 -6.537 22.089 1.00 17.30 263 ALA A O 1
ATOM 1987 N N . LEU A 1 264 ? 40.750 -4.480 22.966 1.00 14.79 264 LEU A N 1
ATOM 1988 C CA . LEU A 1 264 ? 39.592 -3.919 22.283 1.00 14.98 264 LEU A CA 1
ATOM 1989 C C . LEU A 1 264 ? 39.980 -3.372 20.909 1.00 16.50 264 LEU A C 1
ATOM 1990 O O . LEU A 1 264 ? 41.077 -2.838 20.730 1.00 16.19 264 LEU A O 1
ATOM 1995 N N . ASP A 1 265 ? 39.075 -3.511 19.945 1.00 16.44 265 ASP A N 1
ATOM 1996 C CA . ASP A 1 265 ? 39.310 -3.020 18.592 1.00 17.99 265 ASP A CA 1
ATOM 1997 C C . ASP A 1 265 ? 38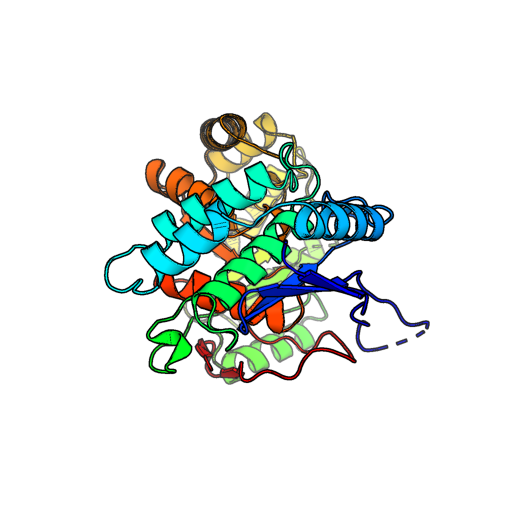.077 -2.232 18.144 1.00 16.87 265 ASP A C 1
ATOM 1998 O O . ASP A 1 265 ? 38.066 -1.003 18.159 1.00 17.14 265 ASP A O 1
ATOM 2003 N N . GLU A 1 266 ? 37.042 -2.961 17.742 1.00 17.88 266 GLU A N 1
ATOM 2004 C CA . GLU A 1 266 ? 35.798 -2.357 17.287 1.00 17.30 266 GLU A CA 1
ATOM 2005 C C . GLU A 1 266 ? 35.185 -1.430 18.341 1.00 16.43 266 GLU A C 1
ATOM 2006 O O . GLU A 1 266 ? 34.506 -0.463 18.005 1.00 16.17 266 GLU A O 1
ATOM 2012 N N . GLU A 1 267 ? 35.429 -1.724 19.614 1.00 14.16 267 GLU A N 1
ATOM 2013 C CA . GLU A 1 267 ? 34.872 -0.922 20.703 1.00 14.46 267 GLU A CA 1
ATOM 2014 C C . GLU A 1 267 ? 35.179 0.583 20.612 1.00 13.64 267 GLU A C 1
ATOM 2015 O O . GLU A 1 267 ? 34.392 1.415 21.060 1.00 15.71 267 GLU A O 1
ATOM 2021 N N . LEU A 1 268 ? 36.329 0.931 20.041 1.00 13.24 268 LEU A N 1
ATOM 2022 C CA . LEU A 1 268 ? 36.737 2.331 19.930 1.00 12.94 268 LEU A CA 1
ATOM 2023 C C . LEU A 1 268 ? 36.026 3.134 18.846 1.00 12.32 268 LEU A C 1
ATOM 2024 O O . LEU A 1 268 ? 35.899 4.348 18.958 1.00 13.30 268 LEU A O 1
ATOM 2029 N N . ILE A 1 269 ? 35.568 2.456 17.800 1.00 13.63 269 ILE A N 1
ATOM 2030 C CA . ILE A 1 269 ? 34.905 3.127 16.683 1.00 14.17 269 ILE A CA 1
ATOM 2031 C C . ILE A 1 269 ? 33.678 3.979 17.024 1.00 14.97 269 ILE A C 1
ATOM 2032 O O . ILE A 1 269 ? 32.742 3.523 17.683 1.00 15.91 269 ILE A O 1
ATOM 2037 N N . GLY A 1 270 ? 33.687 5.224 16.556 1.00 14.82 270 GLY A N 1
ATOM 2038 C CA . GLY A 1 270 ? 32.566 6.111 16.805 1.00 15.55 270 GLY A CA 1
ATOM 2039 C C . GLY A 1 270 ? 32.594 6.874 18.112 1.00 16.19 270 GLY A C 1
ATOM 2040 O O . GLY A 1 270 ? 31.814 7.806 18.293 1.00 17.51 270 GLY A O 1
ATOM 2041 N N . LEU A 1 271 ? 33.477 6.493 19.030 1.00 15.88 271 LEU A N 1
ATOM 2042 C CA . LEU A 1 271 ? 33.565 7.178 20.321 1.00 16.59 271 LEU A CA 1
ATOM 2043 C C . LEU A 1 271 ? 34.339 8.480 20.198 1.00 17.09 271 LEU A C 1
ATOM 2044 O O . LEU A 1 271 ? 35.378 8.530 19.554 1.00 17.81 271 LEU A O 1
ATOM 2049 N N . GLY A 1 272 ? 33.834 9.541 20.813 1.00 17.72 272 GLY A N 1
ATOM 2050 C CA . GLY A 1 272 ? 34.531 10.808 20.726 1.00 18.92 272 GLY A CA 1
ATOM 2051 C C . GLY A 1 272 ? 34.580 11.595 22.018 1.00 20.07 272 GLY A C 1
ATOM 2052 O O . GLY A 1 272 ? 33.730 11.429 22.892 1.00 18.85 272 GLY A O 1
ATOM 2053 N N . ALA A 1 273 ? 35.579 12.462 22.123 1.00 20.05 273 ALA A N 1
ATOM 2054 C CA . ALA A 1 273 ? 35.761 13.300 23.299 1.00 21.20 273 ALA A CA 1
ATOM 2055 C C . ALA A 1 273 ? 35.673 12.465 24.570 1.00 21.00 273 ALA A C 1
ATOM 2056 O O . ALA A 1 273 ? 36.289 11.404 24.662 1.00 19.54 273 ALA A O 1
ATOM 2058 N N . GLU A 1 274 ? 34.892 12.941 25.536 1.00 22.21 274 GLU A N 1
ATOM 2059 C CA . GLU A 1 274 ? 34.738 12.254 26.817 1.00 23.05 274 GLU A CA 1
ATOM 2060 C C . GLU A 1 274 ? 34.270 10.804 26.735 1.00 21.85 274 GLU A C 1
ATOM 2061 O O . GLU A 1 274 ? 34.486 10.035 27.676 1.00 20.55 274 GLU A O 1
ATOM 2067 N N . GLN A 1 275 ? 33.628 10.419 25.635 1.00 19.60 275 GLN A N 1
ATOM 2068 C CA . GLN A 1 275 ? 33.155 9.040 25.490 1.00 19.33 275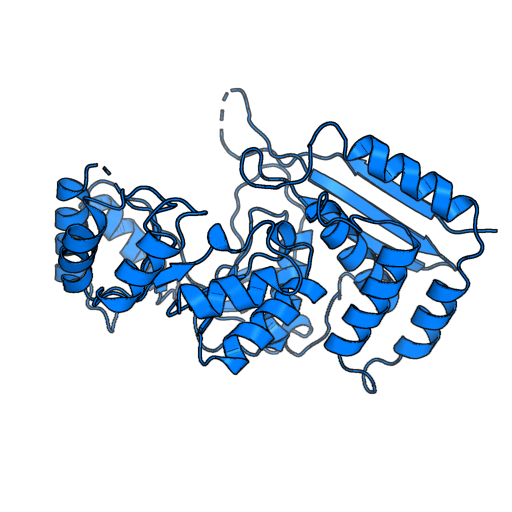 GLN A CA 1
ATOM 2069 C C . GLN A 1 275 ? 34.324 8.067 25.486 1.00 17.45 275 GLN A C 1
ATOM 2070 O O . GLN A 1 275 ? 34.182 6.918 25.876 1.00 17.55 275 GLN A O 1
ATOM 2076 N N . ARG A 1 276 ? 35.483 8.536 25.040 1.00 16.46 276 ARG A N 1
ATOM 2077 C CA . ARG A 1 276 ? 36.656 7.677 24.962 1.00 15.23 276 ARG A CA 1
ATOM 2078 C C . ARG A 1 276 ? 37.169 7.304 26.342 1.00 15.18 276 ARG A C 1
ATOM 2079 O O . ARG A 1 276 ? 37.383 6.124 26.625 1.00 15.62 276 ARG A O 1
ATOM 2087 N N . SER A 1 277 ? 37.364 8.299 27.203 1.00 16.78 277 SER A N 1
ATOM 2088 C CA . SER A 1 277 ? 37.843 8.014 28.549 1.00 17.79 277 SER A CA 1
ATOM 2089 C C . SER A 1 277 ? 36.789 7.219 29.317 1.00 17.86 277 SER A C 1
ATOM 2090 O O . SER A 1 277 ? 37.119 6.329 30.092 1.00 17.68 277 SER A O 1
ATOM 2093 N N . ALA A 1 278 ? 35.520 7.543 29.096 1.00 18.18 278 ALA A N 1
ATOM 2094 C CA . ALA A 1 278 ? 34.435 6.839 29.768 1.00 17.68 278 ALA A CA 1
ATOM 2095 C C . ALA A 1 278 ? 34.497 5.347 29.464 1.00 17.68 278 ALA A C 1
ATOM 2096 O O . ALA A 1 278 ? 34.363 4.511 30.358 1.00 16.50 278 ALA A O 1
ATOM 2098 N N . MET A 1 279 ? 34.719 5.004 28.200 1.00 15.51 279 MET A N 1
ATOM 2099 C CA . MET A 1 279 ? 34.785 3.603 27.816 1.00 14.90 279 MET A CA 1
ATOM 2100 C C . MET A 1 279 ? 35.963 2.889 28.473 1.00 15.50 279 MET A C 1
ATOM 2101 O O . MET A 1 279 ? 35.806 1.779 28.980 1.00 15.26 279 MET A O 1
ATOM 2106 N N . LEU A 1 280 ? 37.131 3.532 28.479 1.00 14.58 280 LEU A N 1
ATOM 2107 C CA . LEU A 1 280 ? 38.330 2.954 29.080 1.00 13.86 280 LEU A CA 1
ATOM 2108 C C . LEU A 1 280 ? 38.190 2.810 30.585 1.00 14.90 280 LEU A C 1
ATOM 2109 O O . LEU A 1 280 ? 38.631 1.813 31.156 1.00 14.24 280 LEU A O 1
ATOM 2114 N N . ASP A 1 281 ? 37.597 3.818 31.219 1.00 14.98 281 ASP A N 1
ATOM 2115 C CA . ASP A 1 281 ? 37.395 3.801 32.668 1.00 17.66 281 ASP A CA 1
ATOM 2116 C C . ASP A 1 281 ? 36.443 2.676 33.062 1.00 17.45 281 ASP A C 1
ATOM 2117 O O . ASP A 1 281 ? 36.625 2.008 34.085 1.00 17.97 281 ASP A O 1
ATOM 2122 N N . ALA A 1 282 ? 35.415 2.485 32.246 1.00 17.28 282 ALA A N 1
ATOM 2123 C CA . ALA A 1 282 ? 34.398 1.474 32.510 1.00 17.51 282 ALA A CA 1
ATOM 2124 C C . ALA A 1 282 ? 34.833 0.035 32.261 1.00 17.81 282 ALA A C 1
ATOM 2125 O O . ALA A 1 282 ? 34.549 -0.853 33.059 1.00 17.83 282 ALA A O 1
ATOM 2127 N N . ILE A 1 283 ? 35.536 -0.198 31.159 1.00 16.57 283 ILE A N 1
ATOM 2128 C CA . ILE A 1 283 ? 35.941 -1.549 30.812 1.00 15.62 283 ILE A CA 1
ATOM 2129 C C . ILE A 1 283 ? 37.302 -1.957 31.351 1.00 15.12 283 ILE A C 1
ATOM 2130 O O . ILE A 1 283 ? 37.529 -3.128 31.651 1.00 15.22 283 ILE A O 1
ATOM 2135 N N . ARG A 1 284 ? 38.198 -0.989 31.489 1.00 13.85 284 ARG A N 1
ATOM 2136 C CA . ARG A 1 284 ? 39.550 -1.262 31.973 1.00 14.26 284 ARG A CA 1
ATOM 2137 C C . ARG A 1 284 ? 40.187 -2.450 31.242 1.00 13.50 284 ARG A C 1
ATOM 2138 O O . ARG A 1 284 ? 40.581 -3.441 31.857 1.00 13.22 284 ARG A O 1
ATOM 2146 N N . PRO A 1 285 ? 40.285 -2.367 29.909 1.00 13.15 285 PRO A N 1
ATOM 2147 C CA . PRO A 1 285 ? 40.876 -3.434 29.096 1.00 13.89 285 PRO A CA 1
ATOM 2148 C C . PRO A 1 285 ? 42.376 -3.523 29.318 1.00 12.96 285 PRO A C 1
ATOM 2149 O O . PRO A 1 285 ? 42.983 -2.585 29.828 1.00 13.70 285 PRO A O 1
ATOM 2153 N N . GLN A 1 286 ? 42.966 -4.655 28.951 1.00 13.58 286 GLN A N 1
ATOM 2154 C CA . GLN A 1 286 ? 44.406 -4.816 29.095 1.00 13.19 286 GLN A CA 1
ATOM 2155 C C . GLN A 1 286 ? 45.080 -4.113 27.924 1.00 12.93 286 GLN A C 1
ATOM 2156 O O . GLN A 1 286 ? 46.151 -3.536 28.073 1.00 12.36 286 GLN A O 1
ATOM 2162 N N . TYR A 1 287 ? 44.431 -4.142 26.763 1.00 13.50 287 TYR A N 1
ATOM 2163 C CA . TYR A 1 287 ? 44.982 -3.508 25.563 1.00 13.66 287 TYR A CA 1
ATOM 2164 C C . TYR A 1 287 ? 43.902 -2.873 24.702 1.00 13.56 287 TYR A C 1
ATOM 2165 O O . TYR A 1 287 ? 42.718 -3.152 24.866 1.00 12.77 287 TYR A O 1
ATOM 2174 N N . ILE A 1 288 ? 44.334 -1.995 23.802 1.00 13.90 288 ILE A N 1
ATOM 2175 C CA . ILE A 1 288 ? 43.455 -1.393 22.810 1.00 11.92 288 ILE A CA 1
ATOM 2176 C C . ILE A 1 288 ? 44.293 -1.466 21.543 1.00 12.35 288 ILE A C 1
ATOM 2177 O O . ILE A 1 288 ? 45.521 -1.393 21.598 1.00 10.66 288 ILE A O 1
ATOM 2182 N N . ILE A 1 289 ? 43.624 -1.654 20.412 1.00 12.54 289 ILE A N 1
ATOM 2183 C CA . ILE A 1 289 ? 44.287 -1.771 19.119 1.00 12.73 289 ILE A CA 1
ATOM 2184 C C . ILE A 1 289 ? 43.900 -0.551 18.289 1.00 13.11 289 ILE A C 1
ATOM 2185 O O . ILE A 1 289 ? 42.720 -0.291 18.084 1.00 13.49 289 ILE A O 1
ATOM 2190 N N . LEU A 1 290 ? 44.894 0.196 17.818 1.00 11.18 290 LEU A N 1
ATOM 2191 C CA . LEU A 1 290 ? 44.634 1.402 17.040 1.00 11.78 290 LEU A CA 1
ATOM 2192 C C . LEU A 1 290 ? 44.702 1.203 15.529 1.00 10.60 290 LEU A C 1
ATOM 2193 O O . LEU A 1 290 ? 45.731 0.802 15.004 1.00 11.49 290 LEU A O 1
ATOM 2198 N N . LYS A 1 291 ? 43.595 1.488 14.848 1.00 10.21 291 LYS A N 1
ATOM 2199 C CA . LYS A 1 291 ? 43.507 1.395 13.391 1.00 10.33 291 LYS A CA 1
ATOM 2200 C C . LYS A 1 291 ? 43.130 2.805 12.942 1.00 9.98 291 LYS A C 1
ATOM 2201 O O . LYS A 1 291 ? 41.957 3.142 12.874 1.00 10.60 291 LYS A O 1
ATOM 2207 N N . PRO A 1 292 ? 44.127 3.647 12.630 1.00 10.68 292 PRO A N 1
ATOM 2208 C CA . PRO A 1 292 ? 43.890 5.031 12.202 1.00 10.55 292 PRO A CA 1
ATOM 2209 C C . PRO A 1 292 ? 42.765 5.338 11.209 1.00 11.03 292 PRO A C 1
ATOM 2210 O O . PRO A 1 292 ? 42.006 6.276 11.425 1.00 11.40 292 PRO A O 1
ATOM 2214 N N . SER A 1 293 ? 42.647 4.579 10.128 1.00 11.63 293 SER A N 1
ATOM 2215 C CA . SER A 1 293 ? 41.595 4.886 9.175 1.00 11.94 293 SER A CA 1
ATOM 2216 C C . SER A 1 293 ? 4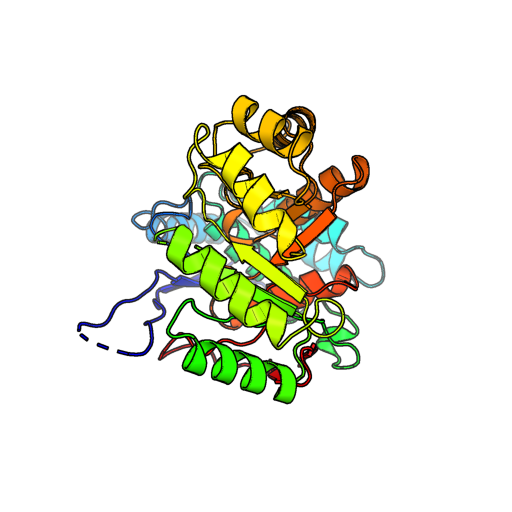0.192 4.748 9.760 1.00 13.30 293 SER A C 1
ATOM 2217 O O . SER A 1 293 ? 39.273 5.444 9.340 1.00 14.94 293 SER A O 1
ATOM 2220 N N . LEU A 1 294 ? 40.019 3.860 10.733 1.00 11.12 294 LEU A N 1
ATOM 2221 C CA . LEU A 1 294 ? 38.699 3.677 11.338 1.00 11.59 294 LEU A CA 1
ATOM 2222 C C . LEU A 1 294 ? 38.419 4.689 12.430 1.00 10.87 294 LEU A C 1
ATOM 2223 O O . LEU A 1 294 ? 37.261 4.954 12.764 1.00 11.13 294 LEU A O 1
ATOM 2228 N N . LEU A 1 295 ? 39.485 5.261 12.976 1.00 10.60 295 LEU A N 1
ATOM 2229 C CA . LEU A 1 295 ? 39.372 6.221 14.070 1.00 9.54 295 LEU A CA 1
ATOM 2230 C C . LEU A 1 295 ? 39.387 7.682 13.646 1.00 9.47 295 LEU A C 1
ATOM 2231 O O . LEU A 1 295 ? 39.159 8.571 14.458 1.00 11.04 295 LEU A O 1
ATOM 2236 N N . GLY A 1 296 ? 39.674 7.937 12.380 1.00 9.55 296 GLY A N 1
ATOM 2237 C CA . GLY A 1 296 ? 39.697 9.314 11.937 1.00 8.83 296 GLY A CA 1
ATOM 2238 C C . GLY A 1 296 ? 41.091 9.890 11.797 1.00 10.01 296 GLY A C 1
ATOM 2239 O O . GLY A 1 296 ? 41.245 11.100 11.658 1.00 10.26 296 GLY A O 1
ATOM 2240 N N . GLY A 1 297 ? 42.106 9.035 11.862 1.00 9.60 297 GLY A N 1
ATOM 2241 C CA . GLY A 1 297 ? 43.463 9.523 11.695 1.00 9.37 297 GLY A CA 1
ATOM 2242 C C . GLY A 1 297 ? 44.453 9.420 12.835 1.00 10.57 297 GLY A C 1
ATOM 2243 O O . GLY A 1 297 ? 44.159 8.902 13.912 1.00 9.28 297 GLY A O 1
ATOM 2244 N N . PHE A 1 298 ? 45.650 9.933 12.569 1.00 8.18 298 PHE A N 1
ATOM 2245 C CA . PHE A 1 298 ? 46.748 9.908 13.521 1.00 8.92 298 PHE A CA 1
ATOM 2246 C C . PHE A 1 298 ? 46.557 10.820 14.724 1.00 9.43 298 PHE A C 1
ATOM 2247 O O . PHE A 1 298 ? 46.994 10.493 15.833 1.00 9.13 298 PHE A O 1
ATOM 2255 N N . HIS A 1 299 ? 45.947 11.979 14.506 1.00 9.61 299 HIS A N 1
ATOM 2256 C CA . HIS A 1 299 ? 45.705 12.911 15.597 1.00 8.82 299 HIS A CA 1
ATOM 2257 C C . HIS A 1 299 ? 44.814 12.235 16.634 1.00 10.94 299 HIS A C 1
ATOM 2258 O O . HIS A 1 299 ? 45.110 12.256 17.832 1.00 10.67 299 HIS A O 1
ATOM 2265 N N . TYR A 1 300 ? 43.734 11.621 16.168 1.00 10.63 300 TYR A N 1
ATOM 2266 C CA . TYR A 1 300 ? 42.816 10.947 17.071 1.00 10.26 300 TYR A CA 1
ATOM 2267 C C . TYR A 1 300 ? 43.386 9.642 17.613 1.00 11.21 300 TYR A C 1
ATOM 2268 O O . TYR A 1 300 ? 43.169 9.317 18.778 1.00 12.57 300 TYR A O 1
ATOM 2277 N N . ALA A 1 301 ? 44.116 8.894 16.790 1.00 9.99 301 ALA A N 1
ATOM 2278 C CA . ALA A 1 301 ? 44.705 7.647 17.274 1.00 10.38 301 ALA A CA 1
ATOM 2279 C C . ALA A 1 301 ? 45.770 7.973 18.319 1.00 10.49 301 ALA A C 1
ATOM 2280 O O . ALA A 1 301 ? 45.982 7.216 19.268 1.00 10.62 301 ALA A O 1
ATOM 2282 N N . GLY A 1 302 ? 46.437 9.107 18.134 1.00 9.19 302 GLY A N 1
ATOM 2283 C CA . GLY A 1 302 ? 47.448 9.526 19.080 1.00 10.62 302 GLY A CA 1
ATOM 2284 C C . GLY A 1 302 ? 46.810 9.900 20.402 1.00 11.08 302 GLY A C 1
ATOM 2285 O O . GLY A 1 302 ? 47.382 9.661 21.453 1.00 11.83 302 GLY A O 1
ATOM 2286 N N . GLN A 1 303 ? 45.625 10.500 20.355 1.00 9.95 303 GLN A N 1
ATOM 2287 C CA . GLN A 1 303 ? 44.954 10.872 21.589 1.00 9.81 303 GLN A CA 1
ATOM 2288 C C . GLN A 1 303 ? 44.514 9.609 22.314 1.00 10.95 303 GLN A C 1
ATOM 2289 O O . GLN A 1 303 ? 44.537 9.560 23.532 1.00 10.31 303 GLN A O 1
ATOM 2295 N N . TRP A 1 304 ? 44.108 8.588 21.567 1.00 10.44 304 TRP A N 1
ATOM 2296 C CA . TRP A 1 304 ? 43.698 7.333 22.194 1.00 10.63 304 TRP A CA 1
ATOM 2297 C C . TRP A 1 304 ? 44.893 6.735 22.939 1.00 11.54 304 TRP A C 1
ATOM 2298 O O . TRP A 1 304 ? 44.752 6.202 24.037 1.00 11.92 304 TRP A O 1
ATOM 2309 N N . ILE A 1 305 ? 46.071 6.819 22.328 1.00 10.78 305 ILE A N 1
ATOM 2310 C CA . ILE A 1 305 ? 47.282 6.276 22.936 1.00 10.91 305 ILE A CA 1
ATOM 2311 C C . ILE A 1 305 ? 47.616 6.963 24.248 1.00 11.46 305 ILE A C 1
ATOM 2312 O O . ILE A 1 305 ? 48.045 6.320 25.202 1.00 12.51 305 ILE A O 1
ATOM 2317 N N . GLU A 1 306 ? 47.433 8.276 24.291 1.00 12.36 306 GLU A N 1
ATOM 2318 C CA . GLU A 1 306 ? 47.723 9.014 25.509 1.00 12.06 306 GLU A CA 1
ATOM 2319 C C . GLU A 1 306 ? 46.706 8.664 26.584 1.00 11.97 306 GLU A C 1
ATOM 2320 O O . GLU A 1 306 ? 47.031 8.637 27.767 1.00 11.60 306 GLU A O 1
ATOM 2326 N N . LEU A 1 307 ? 45.474 8.392 26.172 1.00 10.80 307 LEU A N 1
ATOM 2327 C CA . LEU A 1 307 ? 44.440 8.018 27.131 1.00 11.15 307 LEU A CA 1
ATOM 2328 C C . LEU A 1 307 ? 44.805 6.671 27.732 1.00 11.10 307 LEU A C 1
ATOM 2329 O O . LEU A 1 307 ? 44.660 6.457 28.936 1.00 12.23 307 LEU A O 1
ATOM 2334 N N . ALA A 1 308 ? 45.279 5.756 26.893 1.00 11.14 308 ALA A N 1
ATOM 2335 C CA . ALA A 1 308 ? 45.668 4.431 27.360 1.00 10.84 308 ALA A CA 1
ATOM 2336 C C . ALA A 1 308 ? 46.884 4.534 28.271 1.00 13.08 308 ALA A C 1
ATOM 2337 O O . ALA A 1 308 ? 46.917 3.939 29.343 1.00 11.84 308 ALA A O 1
ATOM 2339 N N . ARG A 1 309 ? 47.887 5.295 27.847 1.00 11.34 309 ARG A N 1
ATOM 2340 C CA . ARG A 1 309 ? 49.092 5.447 28.654 1.00 13.51 309 ARG A CA 1
ATOM 2341 C C . ARG A 1 309 ? 48.782 5.991 30.037 1.00 13.03 309 ARG A C 1
ATOM 2342 O O . ARG A 1 309 ? 49.368 5.548 31.026 1.00 14.95 309 ARG A O 1
ATOM 2350 N N . GLU A 1 310 ? 47.860 6.946 30.101 1.00 14.08 310 GLU A N 1
ATOM 2351 C CA . GLU A 1 310 ? 47.464 7.569 31.366 1.00 15.05 310 GLU A CA 1
ATOM 2352 C C . GLU A 1 310 ? 46.842 6.581 32.336 1.00 13.93 310 GLU A C 1
ATOM 2353 O O . GLU A 1 310 ? 46.852 6.808 33.547 1.00 13.14 310 GLU A O 1
ATOM 2359 N N . ARG A 1 311 ? 46.302 5.492 31.798 1.00 13.00 311 ARG A N 1
ATOM 2360 C CA . ARG A 1 311 ? 45.630 4.478 32.604 1.00 12.18 311 ARG A CA 1
ATOM 2361 C C . ARG A 1 311 ? 46.363 3.141 32.653 1.00 13.19 311 ARG A C 1
ATOM 2362 O O . ARG A 1 311 ? 45.820 2.146 33.136 1.00 13.19 311 ARG A O 1
ATOM 2370 N N . GLY A 1 312 ? 47.594 3.112 32.156 1.00 13.20 312 GLY A N 1
ATOM 2371 C CA . GLY A 1 312 ? 48.361 1.883 32.181 1.00 14.10 312 GLY A CA 1
ATOM 2372 C C . GLY A 1 312 ? 47.822 0.794 31.277 1.00 13.61 312 GLY A C 1
ATOM 2373 O O . GLY A 1 312 ? 47.999 -0.397 31.546 1.00 16.54 312 GLY A O 1
ATOM 2374 N N . ILE A 1 313 ? 47.153 1.196 30.203 1.00 13.31 313 ILE A N 1
ATOM 2375 C CA . ILE A 1 313 ? 46.582 0.249 29.252 1.00 12.49 313 ILE A CA 1
ATOM 2376 C C . ILE A 1 313 ? 47.550 0.104 28.081 1.00 12.47 313 ILE A C 1
ATOM 2377 O O . ILE A 1 313 ? 48.056 1.103 27.568 1.00 12.85 313 ILE A O 1
ATOM 2382 N N . GLY A 1 314 ? 47.811 -1.135 27.674 1.00 11.27 314 GLY A N 1
ATOM 2383 C CA . GLY A 1 314 ? 48.734 -1.383 26.585 1.00 12.35 314 GLY A CA 1
ATOM 2384 C C . GLY A 1 314 ? 48.107 -1.093 25.244 1.00 12.06 314 GLY A C 1
ATOM 2385 O O . GLY A 1 314 ? 46.913 -0.822 25.163 1.00 11.91 314 GLY A O 1
ATOM 2386 N N . PHE A 1 315 ? 48.905 -1.164 24.187 1.00 11.70 315 PHE A N 1
ATOM 2387 C CA . PHE A 1 315 ? 48.368 -0.881 22.868 1.00 11.91 315 PHE A CA 1
ATOM 2388 C C . PHE A 1 315 ? 49.331 -1.236 21.752 1.00 11.77 315 PHE A C 1
ATOM 2389 O O . PHE A 1 315 ? 50.527 -1.380 21.972 1.00 12.93 315 PHE A O 1
ATOM 2397 N N . TRP A 1 316 ? 48.784 -1.393 20.555 1.00 11.72 316 TRP A N 1
ATOM 2398 C CA . TRP A 1 316 ? 49.594 -1.617 19.371 1.00 11.20 316 TRP A CA 1
ATOM 2399 C C . TRP A 1 316 ? 48.783 -1.105 18.193 1.00 11.61 316 TRP A C 1
ATOM 2400 O O . TRP A 1 316 ? 47.571 -0.915 18.293 1.00 10.70 316 TRP A O 1
ATOM 2411 N N . ILE A 1 317 ? 49.464 -0.830 17.094 1.00 10.96 317 ILE A N 1
ATOM 2412 C CA . ILE A 1 317 ? 48.809 -0.274 15.927 1.00 11.21 317 ILE A CA 1
ATOM 2413 C C . ILE A 1 317 ? 48.689 -1.315 14.831 1.00 12.27 317 ILE A C 1
ATOM 2414 O O . ILE A 1 317 ? 49.536 -2.199 14.710 1.00 13.54 317 ILE A O 1
ATOM 2419 N N . THR A 1 318 ? 47.615 -1.243 14.056 1.00 12.71 318 THR A N 1
ATOM 2420 C CA . THR A 1 318 ? 47.449 -2.199 12.974 1.00 15.26 318 THR A CA 1
ATOM 2421 C C . THR A 1 318 ? 46.849 -1.547 11.748 1.00 15.16 318 THR A C 1
ATOM 2422 O O . THR A 1 318 ? 46.245 -0.480 11.826 1.00 15.41 318 THR A O 1
ATOM 2426 N N . SER A 1 319 ? 47.024 -2.214 10.616 1.00 16.82 319 SER A N 1
ATOM 2427 C CA . SER A 1 319 ? 46.496 -1.731 9.358 1.00 17.57 319 SER A CA 1
ATOM 2428 C C . SER A 1 319 ? 45.030 -2.120 9.290 1.00 18.02 319 SER A C 1
ATOM 2429 O O . SER A 1 319 ? 44.559 -2.940 10.083 1.00 19.08 319 SER A O 1
ATOM 2432 N N . ALA A 1 320 ? 44.312 -1.535 8.340 1.00 16.20 320 ALA A N 1
ATOM 2433 C CA . ALA A 1 320 ? 42.904 -1.851 8.163 1.00 15.61 320 ALA A CA 1
ATOM 2434 C C . ALA A 1 320 ? 42.600 -1.993 6.680 1.00 15.68 320 ALA A C 1
ATOM 2435 O O . ALA A 1 320 ? 41.701 -1.350 6.144 1.00 16.12 320 ALA A O 1
ATOM 2437 N N . LEU A 1 321 ? 43.388 -2.830 6.018 1.00 16.00 321 LEU A N 1
ATOM 2438 C CA . LEU A 1 321 ? 43.192 -3.115 4.602 1.00 16.40 321 LEU A CA 1
ATOM 2439 C C . LEU A 1 321 ? 43.495 -1.980 3.629 1.00 15.50 321 LEU A C 1
ATOM 2440 O O . LEU A 1 321 ? 43.079 -2.041 2.480 1.00 15.36 321 LEU A O 1
ATOM 2445 N N . GLU A 1 322 ? 44.221 -0.957 4.067 1.00 12.83 322 GLU A N 1
ATOM 2446 C CA . GLU A 1 322 ? 44.540 0.145 3.165 1.00 12.40 322 GLU A CA 1
ATOM 2447 C C . GLU A 1 322 ? 45.524 -0.290 2.078 1.00 11.58 322 GLU A C 1
ATOM 2448 O O . GLU A 1 322 ? 46.129 -1.355 2.171 1.00 11.61 322 GLU A O 1
ATOM 2454 N N . SER A 1 323 ? 45.667 0.528 1.039 1.00 10.66 323 SER A N 1
ATOM 2455 C CA . SER A 1 323 ? 46.604 0.215 -0.032 1.00 10.03 323 SER A CA 1
ATOM 2456 C C . SER A 1 323 ? 47.978 0.508 0.547 1.00 10.10 323 SER A C 1
ATOM 2457 O O . SER A 1 323 ? 48.094 0.961 1.683 1.00 9.73 323 SER A O 1
ATOM 2460 N N . ASN A 1 324 ? 49.020 0.275 -0.238 1.00 8.33 324 ASN A N 1
ATOM 2461 C CA . ASN A 1 324 ? 50.371 0.532 0.231 1.00 8.88 324 ASN A CA 1
ATOM 2462 C C . ASN A 1 324 ? 50.634 2.003 0.554 1.00 9.43 324 ASN A C 1
ATOM 2463 O O . ASN A 1 324 ? 51.631 2.318 1.206 1.00 11.28 324 ASN A O 1
ATOM 2468 N N . LEU A 1 325 ? 49.771 2.905 0.089 1.00 9.38 325 LEU A N 1
ATOM 2469 C CA . LEU A 1 325 ? 49.957 4.330 0.395 1.00 9.00 325 LEU A CA 1
ATOM 2470 C C . LEU A 1 325 ? 49.613 4.505 1.871 1.00 9.73 325 LEU A C 1
ATOM 2471 O O . LEU A 1 325 ? 50.423 4.984 2.668 1.00 9.55 325 LEU A O 1
ATOM 2476 N N . GLY A 1 326 ? 48.398 4.101 2.227 1.00 9.08 326 GLY A N 1
ATOM 2477 C CA . GLY A 1 326 ? 47.966 4.207 3.605 1.00 9.26 326 GLY A CA 1
ATOM 2478 C C . GLY A 1 326 ? 48.842 3.383 4.528 1.00 9.37 326 GLY A C 1
ATOM 2479 O O . GLY A 1 326 ? 49.124 3.798 5.647 1.00 8.62 326 GLY A O 1
ATOM 2480 N N . LEU A 1 327 ? 49.281 2.219 4.062 1.00 9.72 327 LEU A N 1
ATOM 2481 C CA . LEU A 1 327 ? 50.122 1.363 4.884 1.00 9.80 327 LEU A CA 1
ATOM 2482 C C . LEU A 1 327 ? 51.437 2.065 5.207 1.00 9.88 327 LEU A C 1
ATOM 2483 O O . LEU A 1 327 ? 51.914 2.014 6.336 1.00 9.60 327 LEU A O 1
ATOM 2488 N N . ALA A 1 328 ? 52.020 2.730 4.217 1.00 9.32 328 ALA A N 1
ATOM 2489 C CA . ALA A 1 328 ? 53.281 3.433 4.435 1.00 8.75 328 ALA A CA 1
ATOM 2490 C C . ALA A 1 328 ? 53.098 4.546 5.464 1.00 9.10 328 ALA A C 1
ATOM 2491 O O . ALA A 1 328 ? 53.928 4.733 6.343 1.00 8.25 328 ALA A O 1
ATOM 2493 N N . ALA A 1 329 ? 52.006 5.290 5.347 1.00 7.90 329 ALA A N 1
ATOM 2494 C CA . ALA A 1 329 ? 51.764 6.387 6.270 1.00 7.42 329 ALA A CA 1
ATOM 2495 C C . ALA A 1 329 ? 51.611 5.870 7.689 1.00 8.12 329 ALA A C 1
ATOM 2496 O O . ALA A 1 329 ? 52.156 6.446 8.628 1.00 7.87 329 ALA A O 1
ATOM 2498 N N . ILE A 1 330 ? 50.865 4.783 7.839 1.00 7.29 330 ILE A N 1
ATOM 2499 C CA . ILE A 1 330 ? 50.635 4.203 9.156 1.00 7.21 330 ILE A CA 1
ATOM 2500 C C . ILE A 1 330 ? 51.916 3.631 9.746 1.00 8.00 330 ILE A C 1
ATOM 2501 O O . ILE A 1 330 ? 52.145 3.722 10.949 1.00 9.15 330 ILE A O 1
ATOM 2506 N N . ALA A 1 331 ? 52.749 3.032 8.902 1.00 7.86 331 ALA A N 1
ATOM 2507 C CA . ALA A 1 331 ? 53.998 2.471 9.395 1.00 8.52 331 ALA A CA 1
ATOM 2508 C C . ALA A 1 331 ? 54.927 3.593 9.832 1.00 8.77 331 ALA A C 1
ATOM 2509 O O . ALA A 1 331 ? 55.611 3.483 10.848 1.00 8.88 331 ALA A O 1
ATOM 2511 N N . GLN A 1 332 ? 54.961 4.678 9.068 1.00 7.93 332 GLN A N 1
ATOM 2512 C CA . GLN A 1 332 ? 55.826 5.790 9.430 1.00 7.00 332 GLN A CA 1
ATOM 2513 C C . GLN A 1 332 ? 55.412 6.405 10.758 1.00 7.90 332 GLN A C 1
ATOM 2514 O O . GLN A 1 332 ? 56.256 6.827 11.539 1.00 8.52 332 GLN A O 1
ATOM 2520 N N . TRP A 1 333 ? 54.108 6.443 11.010 1.00 7.77 333 TRP A N 1
ATOM 2521 C CA . TRP A 1 333 ? 53.583 6.999 12.252 1.00 7.38 333 TRP A CA 1
ATOM 2522 C C . TRP A 1 333 ? 53.905 6.049 13.404 1.00 8.27 333 TRP A C 1
ATOM 2523 O O . TRP A 1 333 ? 54.363 6.461 14.462 1.00 8.75 333 TRP A O 1
ATOM 2534 N N . THR A 1 334 ? 53.662 4.769 13.176 1.00 9.00 334 THR A N 1
ATOM 2535 C CA . THR A 1 334 ? 53.910 3.750 14.177 1.00 8.59 334 THR A CA 1
ATOM 2536 C C . THR A 1 334 ? 55.361 3.770 14.646 1.00 10.23 334 THR A C 1
ATOM 2537 O O . THR A 1 334 ? 55.642 3.614 15.835 1.00 10.49 334 THR A O 1
ATOM 2541 N N . ALA A 1 335 ? 56.271 3.963 13.700 1.00 9.39 335 ALA A N 1
ATOM 2542 C CA . ALA A 1 335 ? 57.694 3.980 13.997 1.00 9.30 335 ALA A CA 1
ATOM 2543 C C . ALA A 1 335 ? 58.075 5.044 15.014 1.00 11.71 335 ALA A C 1
ATOM 2544 O O . ALA A 1 335 ? 59.071 4.900 15.720 1.00 12.36 335 ALA A O 1
ATOM 2546 N N . LEU A 1 336 ? 57.279 6.104 15.095 1.00 10.23 336 LEU A N 1
ATOM 2547 C CA . LEU A 1 336 ? 57.554 7.199 16.023 1.00 12.21 336 LEU A CA 1
ATOM 2548 C C . LEU A 1 336 ? 57.412 6.762 17.475 1.00 13.08 336 LEU A C 1
ATOM 2549 O O . LEU A 1 336 ? 58.025 7.344 18.371 1.00 15.35 336 LEU A O 1
ATOM 2554 N N . TYR A 1 337 ? 56.595 5.741 17.704 1.00 13.03 337 TYR A N 1
ATOM 2555 C CA . TYR A 1 337 ? 56.367 5.242 19.054 1.00 14.40 337 TYR A CA 1
ATOM 2556 C C . TYR A 1 337 ? 57.395 4.203 19.461 1.00 16.41 337 TYR A C 1
ATOM 2557 O O . TYR A 1 337 ? 57.318 3.651 20.560 1.00 18.18 337 TYR A O 1
ATOM 2566 N N . GLN A 1 338 ? 58.349 3.938 18.574 1.00 17.84 338 GLN A N 1
ATOM 2567 C CA . GLN A 1 338 ? 59.403 2.968 18.839 1.00 19.92 338 GLN A CA 1
ATOM 2568 C C . GLN A 1 338 ? 58.862 1.745 19.569 1.00 19.92 338 GLN A C 1
ATOM 2569 O O . GLN A 1 338 ? 59.219 1.476 20.722 1.00 20.17 338 GLN A O 1
ATOM 2575 N N . PRO A 1 339 ? 58.002 0.978 18.891 1.00 19.77 339 PRO A N 1
ATOM 2576 C CA . PRO A 1 339 ? 57.380 -0.229 19.434 1.00 20.18 339 PRO A CA 1
ATOM 2577 C C . PRO A 1 339 ? 58.353 -1.374 19.651 1.00 21.82 339 PRO A C 1
ATOM 2578 O O . PRO A 1 339 ? 59.259 -1.611 18.845 1.00 21.94 339 PRO A O 1
ATOM 2582 N N . THR A 1 340 ? 58.154 -2.079 20.756 1.00 23.38 340 THR A N 1
ATOM 2583 C CA . THR A 1 340 ? 58.981 -3.224 21.094 1.00 25.06 340 THR A CA 1
ATOM 2584 C C . THR A 1 340 ? 58.155 -4.480 20.834 1.00 24.23 340 THR A C 1
ATOM 2585 O O . THR A 1 340 ? 58.693 -5.549 20.543 1.00 26.76 340 THR A O 1
ATOM 2589 N N . MET A 1 341 ? 56.836 -4.350 20.917 1.00 22.85 341 MET A N 1
ATOM 2590 C CA . MET A 1 341 ? 55.984 -5.495 20.681 1.00 22.24 341 MET A CA 1
ATOM 2591 C C . MET A 1 341 ? 55.538 -5.491 19.229 1.00 20.87 341 MET A C 1
ATOM 2592 O O . MET A 1 341 ? 55.496 -4.440 18.589 1.00 20.00 341 MET A O 1
ATOM 2597 N N . PRO A 1 342 ? 55.225 -6.672 18.677 1.00 19.24 342 PRO A N 1
ATOM 2598 C CA . PRO A 1 342 ? 54.792 -6.760 17.277 1.00 17.90 342 PRO A CA 1
ATOM 2599 C C . PRO A 1 342 ? 53.561 -5.913 16.950 1.00 17.12 342 PRO A C 1
ATOM 2600 O O . PRO A 1 342 ? 52.585 -5.882 17.706 1.00 17.40 342 PRO A O 1
ATOM 2604 N N . GLN A 1 343 ? 53.626 -5.229 15.811 1.00 16.61 343 GLN A N 1
ATOM 2605 C CA . GLN A 1 343 ? 52.537 -4.374 15.354 1.00 15.59 343 GLN A CA 1
ATOM 2606 C C . GLN A 1 343 ? 51.809 -5.048 14.186 1.00 16.23 343 GLN A C 1
ATOM 2607 O O . GLN A 1 343 ? 52.402 -5.829 13.445 1.00 16.63 343 GLN A O 1
ATOM 2613 N N . GLY A 1 344 ? 50.530 -4.734 14.013 1.00 16.78 344 GLY A N 1
ATOM 2614 C CA . GLY A 1 344 ? 49.765 -5.332 12.929 1.00 18.66 344 GLY A CA 1
ATOM 2615 C C . GLY A 1 344 ? 49.983 -4.699 11.565 1.00 20.06 344 GLY A C 1
ATOM 2616 O O . GLY A 1 344 ? 49.029 -4.311 10.896 1.00 20.38 344 GLY A O 1
ATOM 2617 N N . LEU A 1 345 ? 51.236 -4.607 11.137 1.00 20.37 345 LEU A N 1
ATOM 2618 C CA . LEU A 1 345 ? 51.553 -3.998 9.851 1.00 22.63 345 LEU A CA 1
ATOM 2619 C C . LEU A 1 345 ? 52.256 -5.012 8.953 1.00 25.40 345 LEU A C 1
ATOM 2620 O O . LEU A 1 345 ? 52.270 -6.208 9.232 1.00 27.95 345 LEU A O 1
ATOM 2625 N N . GLY A 1 346 ? 52.847 -4.533 7.874 1.00 28.21 346 GLY A N 1
ATOM 2626 C CA . GLY A 1 346 ? 53.540 -5.448 6.989 1.00 32.01 346 GLY A CA 1
ATOM 2627 C C . GLY A 1 346 ? 52.825 -5.603 5.670 1.00 33.55 346 GLY A C 1
ATOM 2628 O O . GLY A 1 346 ? 51.594 -5.485 5.591 1.00 34.92 346 GLY A O 1
ATOM 2629 N N . THR A 1 347 ? 53.603 -5.865 4.627 1.00 35.88 347 THR A N 1
ATOM 2630 C CA . THR A 1 347 ? 53.053 -6.030 3.287 1.00 36.75 347 THR A CA 1
ATOM 2631 C C . THR A 1 347 ? 52.190 -7.280 3.231 1.00 37.18 347 THR A C 1
ATOM 2632 O O . THR A 1 347 ? 52.515 -8.310 3.834 1.00 37.54 347 THR A O 1
ATOM 2636 N N . GLY A 1 348 ? 51.077 -7.173 2.513 1.00 37.92 348 GLY A N 1
ATOM 2637 C CA . GLY A 1 348 ? 50.169 -8.295 2.386 1.00 37.47 348 GLY A CA 1
ATOM 2638 C C . GLY A 1 348 ? 49.534 -8.238 1.020 1.00 37.02 348 GLY A C 1
ATOM 2639 O O . GLY A 1 348 ? 48.527 -7.559 0.822 1.00 38.28 348 GLY A O 1
ATOM 2640 N N . GLN A 1 349 ? 50.130 -8.929 0.060 1.00 35.70 349 GLN A N 1
ATOM 2641 C CA . GLN A 1 349 ? 49.579 -8.935 -1.285 1.00 34.25 349 GLN A CA 1
ATOM 2642 C C . GLN A 1 349 ? 48.129 -9.409 -1.243 1.00 31.37 349 GLN A C 1
ATOM 2643 O O . GLN A 1 349 ? 47.853 -10.597 -1.381 1.00 32.50 349 GLN A O 1
ATOM 2649 N N . LEU A 1 350 ? 47.193 -8.489 -1.022 1.00 28.67 350 LEU A N 1
ATOM 2650 C CA . LEU A 1 350 ? 45.782 -8.865 -0.987 1.00 24.36 350 LEU A CA 1
ATOM 2651 C C . LEU A 1 350 ? 45.062 -8.428 -2.255 1.00 21.41 350 LEU A C 1
ATOM 2652 O O . LEU A 1 350 ? 44.030 -8.989 -2.611 1.00 20.03 350 LEU A O 1
ATOM 2657 N N . TYR A 1 351 ? 45.618 -7.435 -2.945 1.00 17.37 351 TYR A N 1
ATOM 2658 C CA . TYR A 1 351 ? 44.967 -6.890 -4.124 1.00 15.93 351 TYR A CA 1
ATOM 2659 C C . TYR A 1 351 ? 45.672 -7.123 -5.448 1.00 16.39 351 TYR A C 1
ATOM 2660 O O . TYR A 1 351 ? 46.862 -7.405 -5.497 1.00 17.38 351 TYR A O 1
ATOM 2669 N N . THR A 1 352 ? 44.919 -6.993 -6.531 1.00 15.50 352 THR A N 1
ATOM 2670 C CA . THR A 1 352 ? 45.478 -7.175 -7.862 1.00 15.38 352 THR A CA 1
ATOM 2671 C C . THR A 1 352 ? 46.037 -5.869 -8.396 1.00 14.76 352 THR A C 1
ATOM 2672 O O . THR A 1 352 ? 46.851 -5.865 -9.315 1.00 14.37 352 THR A O 1
ATOM 2676 N N . ASN A 1 353 ? 45.578 -4.763 -7.816 1.00 13.86 353 ASN A N 1
ATOM 2677 C CA . ASN A 1 353 ? 45.957 -3.429 -8.267 1.00 13.10 353 ASN A CA 1
ATOM 2678 C C . ASN A 1 353 ? 46.440 -2.492 -7.169 1.00 12.83 353 ASN A C 1
ATOM 2679 O O . ASN A 1 353 ? 46.021 -1.340 -7.112 1.00 12.67 353 ASN A O 1
ATOM 2684 N N . ASN A 1 354 ? 47.316 -2.982 -6.300 1.00 12.39 354 ASN A N 1
ATOM 2685 C CA . ASN A 1 354 ? 47.829 -2.152 -5.217 1.00 14.29 354 ASN A CA 1
ATOM 2686 C C . ASN A 1 354 ? 48.818 -1.148 -5.805 1.00 15.47 354 ASN A C 1
ATOM 2687 O O . ASN A 1 354 ? 49.128 -1.190 -6.995 1.00 15.70 354 ASN A O 1
ATOM 2692 N N . LEU A 1 355 ? 49.300 -0.223 -4.989 1.00 15.51 355 LEU A N 1
ATOM 2693 C CA . LEU A 1 355 ? 50.253 0.759 -5.486 1.00 16.52 355 LEU A CA 1
ATOM 2694 C C . LEU A 1 355 ? 51.661 0.231 -5.285 1.00 17.78 355 LEU A C 1
ATOM 2695 O O . LEU A 1 355 ? 51.937 -0.445 -4.302 1.00 17.58 355 LEU A O 1
ATOM 2700 N N . PRO A 1 356 ? 52.560 0.486 -6.246 1.00 19.64 356 PRO A N 1
ATOM 2701 C CA . PRO A 1 356 ? 53.927 -0.006 -6.062 1.00 21.16 356 PRO A CA 1
ATOM 2702 C C . PRO A 1 356 ? 54.476 0.651 -4.801 1.00 22.04 356 PRO A C 1
ATOM 2703 O O . PRO A 1 356 ? 54.186 1.824 -4.545 1.00 22.02 356 PRO A O 1
ATOM 2707 N N . SER A 1 357 ? 55.247 -0.092 -4.007 1.00 23.85 357 SER A N 1
ATOM 2708 C CA . SER A 1 357 ? 55.817 0.475 -2.789 1.00 25.43 357 SER A CA 1
ATOM 2709 C C . SER A 1 357 ? 57.177 -0.119 -2.490 1.00 25.39 357 SER A C 1
ATOM 2710 O O . SER A 1 357 ? 57.537 -1.171 -3.015 1.00 24.96 357 SER A O 1
ATOM 2713 N N . ASN A 1 358 ? 57.918 0.565 -1.628 1.00 26.26 358 ASN A N 1
ATOM 2714 C CA . ASN A 1 358 ? 59.254 0.128 -1.249 1.00 27.58 358 ASN A CA 1
ATOM 2715 C C . ASN A 1 358 ? 59.255 -0.576 0.095 1.00 27.05 358 ASN A C 1
ATOM 2716 O O . ASN A 1 358 ? 60.311 -0.840 0.664 1.00 28.27 358 ASN A O 1
ATOM 2721 N N . LEU A 1 359 ? 58.064 -0.885 0.596 1.00 26.81 359 LEU A N 1
ATOM 2722 C CA . LEU A 1 359 ? 57.919 -1.561 1.881 1.00 25.74 359 LEU A CA 1
ATOM 2723 C C . LEU A 1 359 ? 58.214 -3.049 1.745 1.00 24.93 359 LEU A C 1
ATOM 2724 O O . LEU A 1 359 ? 57.770 -3.686 0.795 1.00 25.01 359 LEU A O 1
ATOM 2729 N N . ALA A 1 360 ? 58.950 -3.602 2.703 1.00 24.83 360 ALA A N 1
ATOM 2730 C CA . ALA A 1 360 ? 59.270 -5.020 2.673 1.00 26.28 360 ALA A CA 1
ATOM 2731 C C . ALA A 1 360 ? 59.331 -5.615 4.074 1.00 26.13 360 ALA A C 1
ATOM 2732 O O . ALA A 1 360 ? 59.674 -4.929 5.041 1.00 26.07 360 ALA A O 1
ATOM 2734 N N . VAL A 1 361 ? 58.990 -6.896 4.181 1.00 27.16 361 VAL A N 1
ATOM 2735 C CA . VAL A 1 361 ? 59.028 -7.587 5.462 1.00 28.56 361 VAL A CA 1
ATOM 2736 C C . VAL A 1 361 ? 59.955 -8.794 5.376 1.00 29.67 361 VAL A C 1
ATOM 2737 O O . VAL A 1 361 ? 59.802 -9.631 4.493 1.00 30.77 361 VAL A O 1
ATOM 2741 N N . ASP A 1 362 ? 60.922 -8.866 6.281 1.00 30.97 362 ASP A N 1
ATOM 2742 C CA . ASP A 1 362 ? 61.850 -9.994 6.336 1.00 32.64 362 ASP A CA 1
ATOM 2743 C C . ASP A 1 362 ? 62.402 -10.127 7.754 1.00 32.12 362 ASP A C 1
ATOM 2744 O O . ASP A 1 362 ? 62.857 -9.155 8.363 1.00 32.16 362 ASP A O 1
ATOM 2749 N N . GLY A 1 363 ? 62.326 -11.341 8.295 1.00 31.24 363 GLY A N 1
ATOM 2750 C CA . GLY A 1 363 ? 62.786 -11.563 9.651 1.00 29.89 363 GLY A CA 1
ATOM 2751 C C . GLY A 1 363 ? 61.773 -11.045 10.661 1.00 28.60 363 GLY A C 1
ATOM 2752 O O . GLY A 1 363 ? 62.112 -10.803 11.816 1.00 29.15 363 GLY A O 1
ATOM 2753 N N . GLY A 1 364 ? 60.527 -10.876 10.221 1.00 28.11 364 GLY A N 1
ATOM 2754 C CA . GLY A 1 364 ? 59.476 -10.379 11.094 1.00 26.96 364 GLY A CA 1
ATOM 2755 C C . GLY A 1 364 ? 59.636 -8.905 11.430 1.00 25.84 364 GLY A C 1
ATOM 2756 O O . GLY A 1 364 ? 59.182 -8.435 12.474 1.00 23.16 364 GLY A O 1
ATOM 2757 N N . LEU A 1 365 ? 60.304 -8.172 10.547 1.00 25.17 365 LEU A N 1
ATOM 2758 C CA . LEU A 1 365 ? 60.534 -6.747 10.748 1.00 24.04 365 LEU A CA 1
ATOM 2759 C C . LEU A 1 365 ? 60.161 -6.002 9.471 1.00 23.12 365 LEU A C 1
ATOM 2760 O O . LEU A 1 365 ? 60.538 -6.403 8.369 1.00 21.71 365 LEU A O 1
ATOM 2765 N N . LEU A 1 366 ? 59.419 -4.913 9.624 1.00 20.48 366 LEU A N 1
ATOM 2766 C CA . LEU A 1 366 ? 58.985 -4.118 8.485 1.00 19.62 366 LEU A CA 1
ATOM 2767 C C . LEU A 1 366 ? 59.917 -2.941 8.270 1.00 19.13 366 LEU A C 1
ATOM 2768 O O . LEU A 1 366 ? 60.207 -2.203 9.205 1.00 17.80 366 LEU A O 1
ATOM 2773 N N . GLY A 1 367 ? 60.386 -2.767 7.037 1.00 20.27 367 GLY A N 1
ATOM 2774 C CA . GLY A 1 367 ? 61.284 -1.660 6.743 1.00 21.79 367 GLY A CA 1
ATOM 2775 C C . GLY A 1 367 ? 61.114 -1.173 5.318 1.00 23.80 367 GLY A C 1
ATOM 2776 O O . GLY A 1 367 ? 60.298 -1.720 4.572 1.00 23.42 367 GLY A O 1
ATOM 2777 N N . VAL A 1 368 ? 61.877 -0.150 4.937 1.00 25.87 368 VAL A N 1
ATOM 2778 C CA . VAL A 1 368 ? 61.805 0.400 3.583 1.00 28.42 368 VAL A CA 1
ATOM 2779 C C . VAL A 1 368 ? 62.937 -0.138 2.703 1.00 30.34 368 VAL A C 1
ATOM 2780 O O . VAL A 1 368 ? 64.060 -0.321 3.224 1.00 31.77 368 VAL A O 1
#

Secondary structure (DSSP, 8-state):
---EEEEEE-PEEBP----EE-EEEEEEEETTEEEEEEEE--TTT-SS-HHHHHHHHHHHHHHHHHS--HHHHHHHHHTSS-TTS-HHHHHHHHHHHHHHTTSSTTSS-HHHHHHHHHHHHHHHHTSSS-SS-STTTTTS--EEB-EEE----HHHHHHHHHHHHHTT-SEEEEE--HHHHHHHHHHHHHHS-TTT-EEEEE-TTBB-TTTHHHHHHHHHTT--SEEE--B-SS-HHHHHHHHHH-SS-EEESGGGTT--THHHHHHHHHH--SEEEE-HHHHTSHHHHHHHHHHHHHTT-EEEEB--S--HHHHHHHHHHHHTT--SS-BB-S----BSSPPP---EE-SSEEE-

B-factor: mean 20.77, std 9.06, range [4.92, 53.04]

InterPro domains:
  IPR013342 Mandelate racemase, C-terminal domain [PF13378] (165-344)
  IPR013342 Mandelate racemase, C-terminal domain [SM00922] (162-260)
  IPR018110 Mandelate racemase/muconate lactonizing enzyme, conserved site [PS00909] (210-241)
  IPR029017 Enolase-like, N-terminal [G3DSA:3.30.390.10] (1-135)
  IPR029017 Enolase-like, N-terminal [SSF54826] (10-133)
  IPR036849 Enolase-like, C-terminal domain superfamily [G3DSA:3.20.20.120] (136-368)
  IPR036849 Enolase-like, C-terminal domain superfamily [SSF51604] (149-365)

Sequence (356 aa):
SGMELSYRRSDLIFKRVLTSKPTWFVRLDIDGHGGQGEVSLIPGLSLDPEEQIGRELDLLARRLRAEEPIRLRQFLAERGGADFSDYRSVLTDIAGILDSWQVSTDGRFPALRFALEMALLDLLSGGRQEWFASDFTRGEKRIPVNGLIWMGEAAFMQEQIEAKLAEGYGCLKLKIDFDKECALLAGIRESFSPQQLEIRVDANGAFSPANAPQRLKRLSQFHLHSIEQPIRQHQWSEMAALCANSPLAIALDEELIGLGAEQRSAMLDAIRPQYIILKPSLLGGFHYAGQWIELARERGIGFWITSALESNLGLAAIAQWTALYQPTMPQGLGTGQLYTNNLPSNLAVDGGLLGV

GO terms:
  GO:0043748 O-succinylbenzoate synthase activity (F, EXP)

CATH classification: 3.30.390.10 (+1 more: 3.20.20.120)

Organism: Desulfotalea psychrophila (strain LSv54 / DSM 12343) (NCBI:txid177439)

Foldseek 3Di:
DFWAKDKDWDWFWFPDVTDTWTKMKMKTDDPHFMFIFMQGDDPPQFLADSVCPVVVSVLLRVVRVPDHPPLLVVLLVVCLVVVPPPVLRNLVSLVVVCVVSVPCVVVRRLSRLARSSRTSLCRSHGVPLCSDDDCQQVQNDWAFAAAEAEDDDLVVSVVVVVVVVVQQHQEYEYECVLVSVLVSLVSVCVVAPCRRHAYEYEDAQVADLVCLQVSLQSVVVSVHQAYENPHDEPCLQSLLVCQVRGPGFYEYESNQAPQDDPSLLVSCVRNVGQEYEAESSRQRHDNRSVVSVVSCVVSNHYYAYAYDPDAVSVLSSRRSSRVVVVDPDHHHGADDPGGPDGDDDPWHDGNSIIGD

Nearest PDB structures (foldseek):
  2pge-assembly1_A  TM=1.003E+00  e=2.360E-77  Desulfotalea psychrophila LSv54
  3dfy-assembly2_N  TM=8.110E-01  e=2.099E-18  Thermotoga maritima MSB8
  3dfy-assembly2_K  TM=8.189E-01  e=8.293E-18  Thermotoga maritima MSB8
  3dfy-assembly2_P  TM=8.153E-01  e=3.277E-17  Thermotoga maritima MSB8
  3dfy-assembly1_F  TM=8.054E-01  e=1.600E-17  Thermotoga maritima MSB8